Protein AF-A0A5E4D9U0-F1 (afdb_monomer_lite)

Radius of gyration: 20.52 Å; chains: 1; bounding box: 45×56×57 Å

Foldseek 3Di:
DPPDPPDDDDDDDPDPDDPPPDDPVNVVVLVVLVCQLPDDADPPGGRLSVLQLLAEAAPPDPDDDDPPRPNYYHDHLVVVVVVLLVCVLDLSSLVSLLSNCVRHPRSVVVLLPDLPCCSVLVSLLLCLLVVVVDDPSSVVSSLVSLLSQLLDPSSLQSQQVAKDAFDPSDDVDTPGIFRSNLSLLVSLLSSLVCCVVPVVDPVSNVSSVSSCVSNVVNDDPHDPVSVVSVD

pLDDT: mean 86.19, std 16.07, range [31.02, 97.12]

InterPro domains:
  IPR019142 Dymeclin [PTHR12895] (1-231)

Organism: Marmota monax (NCBI:txid9995)

Secondary structure (DSSP, 8-state):
----SS---------------S-HHHHHHHHHHHHHHHSPPBTTB--HHHHHHHH-EETT--PPPPTT-TT--EE-HHHHHHHHHHHTTSHHHHHHHHHHHHH-HHHHHHHHT-S-THHHHHHHHHHHHTTTTS-HHHHHHHHHHHHHHHT-HHHHHHHHH-EEEEESS--SS-EEEEEHHHHHHHHHHHHHHHHHHTT--HHHHHHHHHHHHHHHTT--S--HHHHHHH-

Sequence (231 aa):
GLWTVFTLGGVGSKAAASPELSSPLANQSLLLLLVLANLTDAPDAPNPYRQAIMSFKNTQDSSPFPSSIPHAFQINFNSLYTALCEQQTSDQATLLLYTLLHQNSNVRTYMLARTDMENLVLPILEILYHVEERNSHHVYMALIILLILTEDDGFNRSIHEVILKNITWYSERVLTEISLGSLLILVVIRTIQYNMTRTRDKYLHTNCLAALANMSAQFRSLHQYAAQRII

Structure (mmCIF, N/CA/C/O backbone):
data_AF-A0A5E4D9U0-F1
#
_entry.id   AF-A0A5E4D9U0-F1
#
loop_
_atom_site.group_PDB
_atom_site.id
_atom_site.type_symbol
_atom_site.label_atom_id
_atom_site.label_alt_id
_atom_site.label_comp_id
_atom_site.label_asym_id
_atom_site.label_entity_id
_atom_site.label_seq_id
_atom_site.pdbx_PDB_ins_code
_atom_site.Cartn_x
_atom_site.Cartn_y
_atom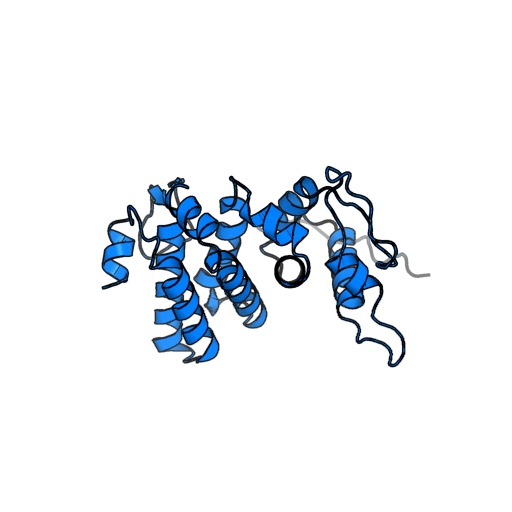_site.Cartn_z
_atom_site.occupancy
_atom_site.B_iso_or_equiv
_atom_site.auth_seq_id
_atom_site.auth_comp_id
_atom_site.auth_asym_id
_atom_site.auth_atom_id
_atom_site.pdbx_PDB_model_num
ATOM 1 N N . GLY A 1 1 ? 18.977 37.060 -22.148 1.00 34.19 1 GLY A N 1
ATOM 2 C CA . GLY A 1 1 ? 19.785 36.205 -21.257 1.00 34.19 1 GLY A CA 1
ATOM 3 C C . GLY A 1 1 ? 19.072 36.113 -19.930 1.00 34.19 1 GLY A C 1
ATOM 4 O O . GLY A 1 1 ? 18.764 37.147 -19.363 1.00 34.19 1 GLY A O 1
ATOM 5 N N . LEU A 1 2 ? 18.712 34.902 -19.516 1.00 41.56 2 LEU A N 1
ATOM 6 C CA . LEU A 1 2 ? 17.587 34.575 -18.629 1.00 41.56 2 LEU A CA 1
ATOM 7 C C . LEU A 1 2 ? 18.019 34.333 -17.163 1.00 41.56 2 LEU A C 1
ATOM 9 O O . LEU A 1 2 ? 17.588 33.366 -16.551 1.00 41.56 2 LEU A O 1
ATOM 13 N N . TRP A 1 3 ? 18.894 35.176 -16.601 1.00 39.75 3 TRP A N 1
ATOM 14 C CA . TRP A 1 3 ? 19.563 34.875 -15.318 1.00 39.75 3 TRP A CA 1
ATOM 15 C C . TRP A 1 3 ? 19.585 36.016 -14.290 1.00 39.75 3 TRP A C 1
ATOM 17 O O . TRP A 1 3 ? 20.516 36.110 -13.498 1.00 39.75 3 TRP A O 1
ATOM 27 N N . THR A 1 4 ? 18.554 36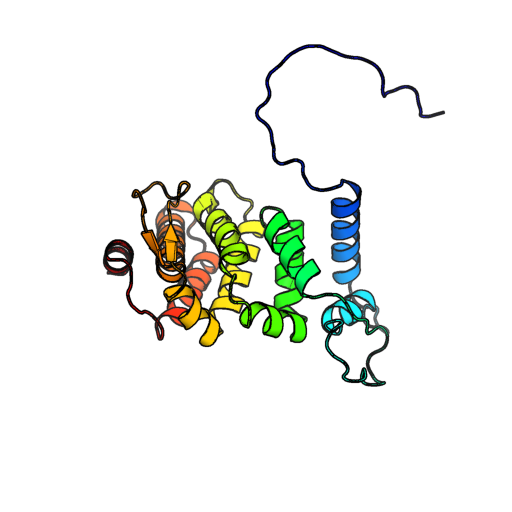.864 -14.242 1.00 39.12 4 THR A N 1
ATOM 28 C CA . THR A 1 4 ? 18.520 37.978 -13.265 1.00 39.12 4 THR A CA 1
ATOM 29 C C . THR A 1 4 ? 17.263 38.038 -12.392 1.00 39.12 4 THR A C 1
ATOM 31 O O . THR A 1 4 ? 16.965 39.082 -11.828 1.00 39.12 4 THR A O 1
ATOM 34 N N . VAL A 1 5 ? 16.531 36.928 -12.229 1.00 46.62 5 VAL A N 1
ATOM 35 C CA . VAL A 1 5 ? 15.283 36.883 -11.425 1.00 46.62 5 VAL A CA 1
ATOM 36 C C . VAL A 1 5 ? 15.428 36.042 -10.143 1.00 46.62 5 VAL A C 1
ATOM 38 O O . VAL A 1 5 ? 14.446 35.542 -9.620 1.00 46.62 5 VAL A O 1
ATOM 41 N N . PHE A 1 6 ? 16.637 35.880 -9.591 1.00 40.16 6 PHE A N 1
ATOM 42 C CA . PHE A 1 6 ? 16.819 35.090 -8.355 1.00 40.16 6 PHE A CA 1
ATOM 43 C C . PHE A 1 6 ? 17.414 35.819 -7.153 1.00 40.16 6 PHE A C 1
ATOM 45 O O . PHE A 1 6 ? 17.803 35.185 -6.177 1.00 40.16 6 PHE A O 1
ATOM 52 N N . THR A 1 7 ? 17.419 37.149 -7.148 1.00 49.16 7 THR A N 1
ATOM 53 C CA . THR A 1 7 ? 17.832 37.891 -5.952 1.00 49.16 7 THR A CA 1
ATOM 54 C C . THR A 1 7 ? 16.929 39.094 -5.723 1.00 49.16 7 THR A C 1
ATOM 56 O O . THR A 1 7 ? 17.230 40.163 -6.241 1.00 49.16 7 THR A O 1
ATOM 59 N N . LEU A 1 8 ? 15.837 38.933 -4.960 1.00 40.72 8 LEU A N 1
ATOM 60 C CA . LEU A 1 8 ? 15.397 39.927 -3.966 1.00 40.72 8 LEU A CA 1
ATOM 61 C C . LEU A 1 8 ? 14.193 39.451 -3.124 1.00 40.72 8 LEU A C 1
ATOM 63 O O . LEU A 1 8 ? 13.174 39.043 -3.669 1.00 40.72 8 LEU A O 1
ATOM 67 N N . GLY A 1 9 ? 14.298 39.658 -1.805 1.00 31.83 9 GLY A N 1
ATOM 68 C CA . GLY A 1 9 ? 13.186 39.715 -0.842 1.00 31.83 9 GLY A CA 1
ATOM 69 C C . GLY A 1 9 ? 13.037 38.440 -0.005 1.00 31.83 9 GLY A C 1
ATOM 70 O O . GLY A 1 9 ? 12.883 37.363 -0.551 1.00 31.83 9 GLY A O 1
ATOM 71 N N . GLY A 1 10 ? 13.073 38.435 1.323 1.00 32.62 10 GLY A N 1
ATOM 72 C CA . GLY A 1 10 ? 12.964 39.508 2.303 1.00 32.62 10 GLY A CA 1
ATOM 73 C C . GLY A 1 10 ? 12.307 38.917 3.556 1.00 32.62 10 GLY A C 1
ATOM 74 O O . GLY A 1 10 ? 11.209 38.390 3.478 1.00 32.62 10 GLY A O 1
ATOM 75 N N . VAL A 1 11 ? 13.039 38.948 4.670 1.00 35.72 11 VAL A N 1
ATOM 76 C CA . VAL A 1 11 ? 12.607 38.984 6.081 1.00 35.72 11 VAL A CA 1
ATOM 77 C C . VAL A 1 11 ? 11.201 38.447 6.438 1.00 35.72 11 VAL A C 1
ATOM 79 O O . VAL A 1 11 ? 10.193 39.097 6.194 1.00 35.72 11 VAL A O 1
ATOM 82 N N . GLY A 1 12 ? 11.179 37.365 7.226 1.00 40.00 12 GLY A N 1
ATOM 83 C CA . GLY A 1 12 ? 10.266 37.222 8.369 1.00 40.00 12 GLY A CA 1
ATOM 84 C C . GLY A 1 12 ? 8.847 36.702 8.114 1.00 40.00 12 GLY A C 1
ATOM 85 O O . GLY A 1 12 ? 7.889 37.465 8.098 1.00 40.00 12 GLY A O 1
ATOM 86 N N . SER A 1 13 ? 8.683 35.379 8.131 1.00 31.02 13 SER A N 1
ATOM 87 C CA . SER A 1 13 ? 7.524 34.748 8.776 1.00 31.02 13 SER A CA 1
ATOM 88 C C . SER A 1 13 ? 7.836 33.290 9.099 1.00 31.02 13 SER A C 1
ATOM 90 O O . SER A 1 13 ? 8.327 32.554 8.248 1.00 31.02 13 SER A O 1
ATOM 92 N N . LYS A 1 14 ? 7.584 32.877 10.346 1.00 40.66 14 LYS A N 1
ATOM 93 C CA . LYS A 1 14 ? 7.623 31.473 10.771 1.00 40.66 14 LYS A CA 1
ATOM 94 C C . LYS A 1 14 ? 6.505 30.720 10.041 1.00 40.66 14 LYS A C 1
ATOM 96 O O . LYS A 1 14 ? 5.386 30.658 10.541 1.00 40.66 14 LYS A O 1
ATOM 101 N N . ALA A 1 15 ? 6.804 30.175 8.869 1.00 32.03 15 ALA A N 1
ATOM 102 C CA . ALA A 1 15 ? 5.985 29.148 8.245 1.00 32.03 15 ALA A CA 1
ATOM 103 C C . ALA A 1 15 ? 6.390 27.793 8.836 1.00 32.03 15 ALA A C 1
ATOM 105 O O . ALA A 1 15 ? 7.577 27.490 8.963 1.00 32.03 15 ALA A O 1
ATOM 106 N N . ALA A 1 16 ? 5.394 27.023 9.268 1.00 33.53 16 ALA A N 1
ATOM 107 C CA . ALA A 1 16 ? 5.558 25.659 9.743 1.00 33.53 16 ALA A CA 1
ATOM 108 C C . ALA A 1 16 ? 6.366 24.842 8.725 1.00 33.53 16 ALA A C 1
ATOM 110 O O . ALA A 1 16 ? 6.112 24.927 7.526 1.00 33.53 16 ALA A O 1
ATOM 111 N N . ALA A 1 17 ? 7.348 24.083 9.210 1.00 32.75 17 ALA A N 1
ATOM 112 C CA . ALA A 1 17 ? 8.157 23.199 8.385 1.00 32.75 17 ALA A CA 1
ATOM 113 C C . ALA A 1 17 ? 7.251 22.179 7.674 1.00 32.75 17 ALA A C 1
ATOM 115 O O . ALA A 1 17 ? 6.745 21.247 8.297 1.00 32.75 17 ALA A O 1
ATOM 116 N N . SER A 1 18 ? 7.027 22.379 6.377 1.00 38.12 18 SER A N 1
ATOM 117 C CA . SER A 1 18 ? 6.541 21.350 5.465 1.00 38.12 18 SER A CA 1
ATOM 118 C C . SER A 1 18 ? 7.650 20.309 5.258 1.00 38.12 18 SER A C 1
ATOM 120 O O . SER A 1 18 ? 8.832 20.667 5.273 1.00 38.12 18 SER A O 1
ATOM 122 N N . PRO A 1 19 ? 7.328 19.020 5.059 1.00 44.06 19 PRO A N 1
ATOM 123 C CA . PRO A 1 19 ? 8.334 18.003 4.786 1.00 44.06 19 PRO A CA 1
ATOM 124 C C . PRO A 1 19 ? 8.789 18.109 3.320 1.00 44.06 19 PRO A C 1
ATOM 126 O O . PRO A 1 19 ? 8.446 17.281 2.484 1.00 44.06 19 PRO A O 1
ATOM 129 N N . GLU A 1 20 ? 9.557 19.146 2.979 1.00 47.28 20 GLU A N 1
ATOM 130 C CA . GLU A 1 20 ? 10.261 19.246 1.693 1.00 47.28 20 GLU A CA 1
ATOM 131 C C . GLU A 1 20 ? 11.576 18.451 1.741 1.00 47.28 20 GLU A C 1
ATOM 133 O O . GLU A 1 20 ? 12.668 19.008 1.807 1.00 47.28 20 GLU A O 1
ATOM 138 N N . LEU A 1 21 ? 11.474 17.119 1.747 1.00 51.78 21 LEU A N 1
ATOM 139 C CA . LEU A 1 21 ? 12.630 16.209 1.729 1.00 51.78 21 LEU A CA 1
ATOM 140 C C . LEU A 1 21 ? 12.743 15.386 0.437 1.00 51.78 21 LEU A C 1
ATOM 142 O O . LEU A 1 21 ? 13.505 14.425 0.383 1.00 51.78 21 LEU A O 1
ATOM 146 N N . SER A 1 22 ? 12.036 15.761 -0.633 1.00 60.66 22 SER A N 1
ATOM 147 C CA . SER A 1 22 ? 12.260 15.186 -1.962 1.00 60.66 22 SER A CA 1
ATOM 148 C C . SER A 1 22 ? 13.051 16.150 -2.844 1.00 60.66 22 SER A C 1
ATOM 150 O O . SER A 1 22 ? 12.657 17.288 -3.094 1.00 60.66 22 SER A O 1
ATOM 152 N N . SER A 1 23 ? 14.206 15.684 -3.326 1.00 80.06 23 SER A N 1
ATOM 153 C CA . SER A 1 23 ? 14.995 16.391 -4.338 1.00 80.06 23 SER A CA 1
ATOM 154 C C . SER A 1 23 ? 14.096 16.739 -5.536 1.00 80.06 23 SER A C 1
ATOM 156 O O . SER A 1 23 ? 13.419 15.844 -6.055 1.00 80.06 23 SER A O 1
ATOM 158 N N . PRO A 1 24 ? 14.095 17.989 -6.039 1.00 83.19 24 PRO A N 1
ATOM 159 C CA . PRO A 1 24 ? 13.267 18.364 -7.186 1.00 83.19 24 PRO A CA 1
ATOM 160 C C . PRO A 1 24 ? 13.590 17.505 -8.415 1.00 83.19 24 PRO A C 1
ATOM 162 O O . PRO A 1 24 ? 12.702 17.177 -9.200 1.00 83.19 24 PRO A O 1
ATOM 165 N N . LEU A 1 25 ? 14.846 17.064 -8.547 1.00 88.62 25 LEU A N 1
ATOM 166 C CA . LEU A 1 25 ? 15.264 16.140 -9.595 1.00 88.62 25 LEU A CA 1
ATOM 167 C C . LEU A 1 25 ? 14.637 14.751 -9.425 1.00 88.62 25 LEU A C 1
ATOM 169 O O . LEU A 1 25 ? 14.247 14.147 -10.421 1.00 88.62 25 LEU A O 1
ATOM 173 N N . ALA A 1 26 ? 14.514 14.250 -8.194 1.00 87.00 26 ALA A N 1
ATOM 174 C CA . ALA A 1 26 ? 13.887 12.956 -7.928 1.00 87.00 26 ALA A CA 1
ATOM 175 C C . ALA A 1 26 ? 12.408 12.965 -8.345 1.00 87.00 26 ALA A C 1
ATOM 177 O O . ALA A 1 26 ? 11.970 12.062 -9.056 1.00 87.00 26 ALA A O 1
ATOM 178 N N . ASN A 1 27 ? 11.674 14.032 -8.015 1.00 87.25 27 ASN A N 1
ATOM 179 C CA . ASN A 1 27 ? 10.266 14.179 -8.397 1.00 87.25 27 ASN A CA 1
ATOM 180 C C . ASN A 1 27 ? 10.083 14.252 -9.919 1.00 87.25 27 ASN A C 1
ATOM 182 O O . ASN A 1 27 ? 9.217 13.576 -10.474 1.00 87.25 27 ASN A O 1
ATOM 186 N N . GLN A 1 28 ? 10.926 15.021 -10.615 1.00 90.62 28 GLN A N 1
ATOM 187 C CA . GLN A 1 28 ? 10.884 15.102 -12.080 1.00 90.62 28 GLN A CA 1
ATOM 188 C C . GLN A 1 28 ? 11.274 13.776 -12.744 1.00 90.62 28 GLN A C 1
ATOM 190 O O . GLN A 1 28 ? 10.657 13.371 -13.727 1.00 90.62 28 GLN A O 1
ATOM 195 N N . SER A 1 29 ? 12.253 13.064 -12.184 1.00 92.69 29 SER A N 1
ATOM 196 C CA . SER A 1 29 ? 12.675 11.751 -12.687 1.00 92.69 29 SER A CA 1
ATOM 197 C C . SER A 1 29 ? 11.572 10.707 -12.521 1.00 92.69 29 SER A C 1
ATOM 199 O O . SER A 1 29 ? 11.325 9.924 -13.435 1.00 92.69 29 SER A O 1
ATOM 201 N N . LEU A 1 30 ? 10.870 10.726 -11.385 1.00 92.62 30 LEU A N 1
ATOM 202 C CA . LEU A 1 30 ? 9.727 9.856 -11.123 1.00 92.62 30 LEU A CA 1
ATOM 203 C C . LEU A 1 30 ? 8.572 10.140 -12.087 1.00 92.62 30 LEU A C 1
ATOM 205 O O . LEU A 1 30 ? 8.019 9.213 -12.673 1.00 92.62 30 LEU A O 1
ATOM 209 N N . LEU A 1 31 ? 8.231 11.413 -12.295 1.00 92.69 31 LEU A N 1
ATOM 210 C CA . LEU A 1 31 ? 7.206 11.807 -13.262 1.00 92.69 31 LEU A CA 1
ATOM 211 C C . LEU A 1 31 ? 7.564 11.358 -14.678 1.00 92.69 31 LEU A C 1
ATOM 213 O O . LEU A 1 31 ? 6.727 10.774 -15.364 1.00 92.69 31 LEU A O 1
ATOM 217 N N . LEU A 1 32 ? 8.811 11.575 -15.098 1.00 93.94 32 LEU A N 1
ATOM 218 C CA . LEU A 1 32 ? 9.293 11.129 -16.399 1.00 93.94 32 LEU A CA 1
ATOM 219 C C . LEU A 1 32 ? 9.191 9.606 -16.535 1.00 93.94 32 LEU A C 1
ATOM 221 O O . LEU A 1 32 ? 8.683 9.121 -17.543 1.00 93.94 32 LEU A O 1
ATOM 225 N N . LEU A 1 33 ? 9.613 8.854 -15.515 1.00 93.50 33 LEU A N 1
ATOM 226 C CA . LEU A 1 33 ? 9.498 7.398 -15.493 1.00 93.50 33 LEU A CA 1
ATOM 227 C C . LEU A 1 33 ? 8.039 6.950 -15.632 1.00 93.50 33 LEU A C 1
ATOM 229 O O . LEU A 1 33 ? 7.753 6.065 -16.433 1.00 93.50 33 LEU A O 1
ATOM 233 N N . LEU A 1 34 ? 7.118 7.569 -14.891 1.00 93.00 34 LEU A N 1
ATOM 234 C CA . LEU A 1 34 ? 5.693 7.241 -14.944 1.00 93.00 34 LEU A CA 1
ATOM 235 C C . LEU A 1 34 ? 5.087 7.546 -16.314 1.00 93.00 34 LEU A C 1
ATOM 237 O O . LEU A 1 34 ? 4.288 6.749 -16.803 1.00 93.00 34 LEU A O 1
ATOM 241 N N . VAL A 1 35 ? 5.479 8.650 -16.953 1.00 93.25 35 VAL A N 1
ATOM 242 C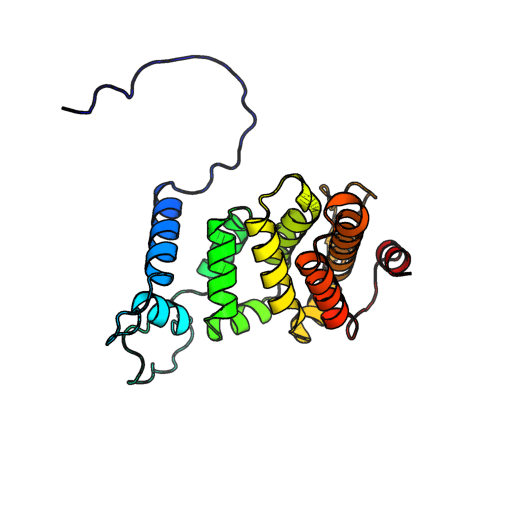 CA . VAL A 1 35 ? 5.059 8.958 -18.326 1.00 93.25 35 VAL A CA 1
ATOM 243 C C . VAL A 1 35 ? 5.584 7.888 -19.275 1.00 93.25 35 VAL A C 1
ATOM 245 O O . VAL A 1 35 ? 4.788 7.257 -19.963 1.00 93.25 35 VAL A O 1
ATOM 248 N N . LEU A 1 36 ? 6.893 7.621 -19.264 1.00 91.19 36 LEU A N 1
ATOM 249 C CA . LEU A 1 36 ? 7.524 6.640 -20.150 1.00 91.19 36 LEU A CA 1
ATOM 250 C C . LEU A 1 36 ? 6.939 5.236 -19.972 1.00 91.19 36 LEU A C 1
ATOM 252 O O . LEU A 1 36 ? 6.689 4.558 -20.961 1.00 91.19 36 LEU A O 1
ATOM 256 N N . ALA A 1 37 ? 6.657 4.822 -18.737 1.00 89.62 37 ALA A N 1
ATOM 257 C CA . ALA A 1 37 ? 6.034 3.540 -18.419 1.00 89.62 37 ALA A CA 1
ATOM 258 C C . ALA A 1 37 ? 4.592 3.420 -18.928 1.00 89.62 37 ALA A C 1
ATOM 260 O O . ALA A 1 37 ? 4.139 2.321 -19.246 1.00 89.62 37 ALA A O 1
ATOM 261 N N . ASN A 1 38 ? 3.864 4.540 -18.983 1.00 87.88 38 ASN A N 1
ATOM 262 C CA . ASN A 1 38 ? 2.448 4.570 -19.338 1.00 87.88 38 ASN A CA 1
ATOM 263 C C . ASN A 1 38 ? 2.166 4.978 -20.787 1.00 87.88 38 ASN A C 1
ATOM 265 O O . ASN A 1 38 ? 1.009 4.918 -21.199 1.00 87.88 38 ASN A O 1
ATOM 269 N N . LEU A 1 39 ? 3.191 5.320 -21.577 1.00 87.50 39 LEU A N 1
ATOM 270 C CA . LEU A 1 39 ? 3.042 5.497 -23.022 1.00 87.50 39 LEU A CA 1
ATOM 271 C C . LEU A 1 39 ? 2.431 4.239 -23.655 1.00 87.50 39 LEU A C 1
ATOM 273 O O . LEU A 1 39 ? 2.766 3.109 -23.274 1.00 87.50 39 LEU A O 1
ATOM 277 N N . THR A 1 40 ? 1.512 4.456 -24.597 1.00 80.38 40 THR A N 1
ATOM 278 C CA . THR A 1 40 ? 0.856 3.383 -25.346 1.00 80.38 40 THR A CA 1
ATOM 279 C C . THR A 1 40 ? 1.861 2.642 -26.206 1.00 80.38 40 THR A C 1
ATOM 281 O O . THR A 1 40 ? 2.810 3.236 -26.720 1.00 80.38 40 THR A O 1
ATOM 284 N N . ASP A 1 41 ? 1.627 1.345 -26.372 1.00 80.94 41 ASP A N 1
ATOM 285 C CA . ASP A 1 41 ? 2.434 0.522 -27.260 1.00 80.94 41 ASP A CA 1
ATOM 286 C C . ASP A 1 41 ? 2.319 1.037 -28.700 1.00 80.94 41 ASP A C 1
ATOM 288 O O . ASP A 1 41 ? 1.262 1.511 -29.134 1.00 80.94 41 ASP A O 1
ATOM 292 N N . ALA A 1 42 ? 3.424 0.963 -29.439 1.00 79.81 42 ALA A N 1
ATOM 293 C CA . ALA A 1 42 ? 3.378 1.170 -30.875 1.00 79.81 42 ALA A CA 1
ATOM 294 C C . ALA A 1 42 ? 2.717 -0.060 -31.529 1.00 79.81 42 ALA A C 1
ATOM 296 O O . ALA A 1 42 ? 2.827 -1.160 -30.983 1.00 79.81 42 ALA A O 1
ATOM 297 N N . PRO A 1 43 ? 2.082 0.082 -32.709 1.00 72.44 43 PRO A N 1
ATOM 298 C CA . PRO A 1 43 ? 1.392 -1.024 -33.383 1.00 72.44 43 PRO A CA 1
ATOM 299 C C . PRO A 1 43 ? 2.256 -2.282 -33.566 1.00 72.44 43 PRO A C 1
ATOM 301 O O . PRO A 1 43 ? 1.741 -3.392 -33.478 1.00 72.44 43 PRO A O 1
ATOM 304 N N . ASP A 1 44 ? 3.567 -2.093 -33.749 1.00 78.69 44 ASP A N 1
ATOM 305 C CA . ASP A 1 44 ? 4.531 -3.158 -34.044 1.00 78.69 44 ASP A CA 1
ATOM 306 C C . ASP A 1 44 ? 5.586 -3.365 -32.939 1.00 78.69 44 ASP A C 1
ATOM 308 O O . ASP A 1 44 ? 6.473 -4.208 -33.086 1.00 78.69 44 ASP A O 1
ATOM 312 N N . ALA A 1 45 ? 5.534 -2.600 -31.839 1.00 80.06 45 ALA A N 1
ATOM 313 C CA . ALA A 1 45 ? 6.527 -2.698 -30.769 1.00 80.06 45 ALA A CA 1
ATOM 314 C C . ALA A 1 45 ? 5.942 -2.370 -29.380 1.00 80.06 45 ALA A C 1
ATOM 316 O O . ALA A 1 45 ? 5.432 -1.263 -29.170 1.00 80.06 45 ALA A O 1
ATOM 317 N N . PRO A 1 46 ? 6.063 -3.290 -28.406 1.00 83.38 46 PRO A N 1
ATOM 318 C CA . PRO A 1 46 ? 5.675 -3.025 -27.025 1.00 83.38 46 PRO A CA 1
ATOM 319 C C . PRO A 1 46 ? 6.593 -1.978 -26.386 1.00 83.38 46 PRO A C 1
ATOM 321 O O . PRO A 1 46 ? 7.776 -1.876 -26.716 1.00 83.38 46 PRO A O 1
ATOM 324 N N . ASN A 1 47 ? 6.059 -1.212 -25.438 1.00 88.81 47 ASN A N 1
ATOM 325 C CA . ASN A 1 47 ? 6.791 -0.159 -24.751 1.00 88.81 47 ASN A CA 1
ATOM 326 C C . ASN A 1 47 ? 7.983 -0.736 -23.947 1.00 88.81 47 ASN A C 1
ATOM 328 O O . ASN A 1 47 ? 7.769 -1.448 -22.956 1.00 88.81 47 ASN A O 1
ATOM 332 N N . PRO A 1 48 ? 9.238 -0.390 -24.297 1.00 88.19 48 PRO A N 1
ATOM 333 C CA . PRO A 1 48 ? 10.421 -0.969 -23.663 1.00 88.19 48 PRO A CA 1
ATOM 334 C C . PRO A 1 48 ? 10.552 -0.576 -22.185 1.00 88.19 48 PRO A C 1
ATOM 336 O O . PRO A 1 48 ? 11.040 -1.365 -21.381 1.00 88.19 48 PRO A O 1
ATOM 339 N N . TYR A 1 49 ? 10.071 0.607 -21.788 1.00 89.62 49 TYR A N 1
ATOM 340 C CA . TYR A 1 49 ? 10.099 1.047 -20.390 1.00 89.62 49 TYR A CA 1
ATOM 341 C C . TYR A 1 49 ? 9.118 0.248 -19.534 1.00 89.62 49 TYR A C 1
ATOM 343 O O . TYR A 1 49 ? 9.449 -0.152 -18.418 1.00 89.62 49 TYR A O 1
ATOM 351 N N . ARG A 1 50 ? 7.929 -0.042 -20.074 1.00 89.19 50 ARG A N 1
ATOM 352 C CA . ARG A 1 50 ? 6.942 -0.903 -19.412 1.00 89.19 50 ARG A CA 1
ATOM 353 C C . ARG A 1 50 ? 7.488 -2.320 -19.235 1.00 89.19 50 ARG A C 1
ATOM 355 O O . ARG A 1 50 ? 7.394 -2.877 -18.144 1.00 89.19 50 ARG A O 1
ATOM 362 N N . GLN A 1 51 ? 8.117 -2.874 -20.272 1.00 88.50 51 GLN A N 1
ATOM 363 C CA . GLN A 1 51 ? 8.759 -4.190 -20.200 1.00 88.50 51 GLN A CA 1
ATOM 364 C C . GLN A 1 51 ? 9.889 -4.233 -19.169 1.00 88.50 51 GLN A C 1
ATOM 366 O O . GLN A 1 51 ? 9.988 -5.191 -18.398 1.00 88.50 51 GLN A O 1
ATOM 371 N N . ALA A 1 52 ? 10.709 -3.185 -19.109 1.00 89.56 52 ALA A N 1
ATOM 372 C CA . ALA A 1 52 ? 11.776 -3.072 -18.125 1.00 89.56 52 ALA A CA 1
ATOM 373 C C . ALA A 1 52 ? 11.207 -3.051 -16.690 1.00 89.56 52 ALA A C 1
ATOM 375 O O . ALA A 1 52 ? 11.691 -3.785 -15.829 1.00 89.56 52 ALA A O 1
ATOM 376 N N . ILE A 1 53 ? 10.124 -2.299 -16.444 1.00 90.69 53 ILE A N 1
ATOM 377 C CA . ILE A 1 53 ? 9.432 -2.250 -15.141 1.00 90.69 53 ILE A CA 1
ATOM 378 C C . ILE A 1 53 ? 8.833 -3.604 -14.751 1.00 90.69 53 ILE A C 1
ATOM 380 O O . ILE A 1 53 ? 8.929 -3.998 -13.591 1.00 90.69 53 ILE A O 1
ATOM 384 N N . MET A 1 54 ? 8.253 -4.334 -15.703 1.00 89.81 54 MET A N 1
ATOM 385 C CA . MET A 1 54 ? 7.657 -5.656 -15.469 1.00 89.81 54 MET A CA 1
ATOM 386 C C . MET A 1 54 ? 8.684 -6.738 -15.122 1.00 89.81 54 MET A C 1
ATOM 388 O O . MET A 1 54 ? 8.344 -7.710 -14.452 1.00 89.81 54 MET A O 1
ATOM 392 N N . SER A 1 55 ? 9.925 -6.599 -15.594 1.00 88.69 55 SER A N 1
ATOM 393 C CA . SER A 1 55 ? 10.882 -7.710 -15.638 1.00 88.69 55 SER A CA 1
ATOM 394 C C . SER A 1 55 ? 12.131 -7.544 -14.780 1.00 88.69 55 SER A C 1
ATOM 396 O O . SER A 1 55 ? 12.861 -8.524 -14.598 1.00 88.69 55 SER A O 1
ATOM 398 N N . PHE A 1 56 ? 12.401 -6.349 -14.240 1.00 92.38 56 PHE A N 1
ATOM 399 C CA . PHE A 1 56 ? 13.594 -6.154 -13.423 1.00 92.38 56 PHE A CA 1
ATOM 400 C C . PHE A 1 56 ? 13.581 -7.041 -12.170 1.00 92.38 56 PHE A C 1
ATOM 402 O O . PHE A 1 56 ? 12.529 -7.374 -11.608 1.00 92.38 56 PHE A O 1
ATOM 409 N N . LYS A 1 57 ? 14.784 -7.413 -11.730 1.00 91.50 57 LYS A N 1
ATOM 410 C CA . LYS A 1 57 ? 15.019 -8.313 -10.595 1.00 91.50 57 LYS A CA 1
ATOM 411 C C . LYS A 1 57 ? 15.803 -7.629 -9.484 1.00 91.50 57 LYS A C 1
ATOM 413 O O . LYS A 1 57 ? 16.381 -6.557 -9.672 1.00 91.50 57 LYS A O 1
ATOM 418 N N . ASN A 1 58 ? 15.834 -8.269 -8.322 1.00 92.44 58 ASN A N 1
ATOM 419 C CA . ASN A 1 58 ? 16.684 -7.831 -7.226 1.00 92.44 58 ASN A CA 1
ATOM 420 C C . ASN A 1 58 ? 18.159 -8.032 -7.611 1.00 92.44 58 ASN A C 1
ATOM 422 O O . ASN A 1 58 ? 18.507 -9.044 -8.210 1.00 92.44 58 ASN A O 1
ATOM 426 N N . THR A 1 59 ? 19.044 -7.125 -7.204 1.00 91.38 59 THR A N 1
ATOM 427 C CA . THR A 1 59 ? 20.507 -7.304 -7.299 1.00 91.38 59 THR A CA 1
ATOM 428 C C . THR A 1 59 ? 21.023 -8.570 -6.609 1.00 91.38 59 THR A C 1
ATOM 430 O O . THR A 1 59 ? 22.117 -9.030 -6.910 1.00 91.38 59 THR A O 1
ATOM 433 N N . GLN A 1 60 ? 20.261 -9.124 -5.662 1.00 87.50 60 GLN A N 1
ATOM 434 C CA . GLN A 1 60 ? 20.600 -10.373 -4.971 1.00 87.50 60 GLN A CA 1
ATOM 435 C C . GLN A 1 60 ? 20.159 -11.634 -5.734 1.00 87.50 60 GLN A C 1
ATOM 437 O O . GLN A 1 60 ? 20.557 -12.734 -5.361 1.00 87.50 60 GLN A O 1
ATOM 442 N N . ASP A 1 61 ? 19.341 -11.496 -6.782 1.00 86.56 61 ASP A N 1
ATOM 443 C CA . ASP A 1 61 ? 18.899 -12.619 -7.606 1.00 86.56 61 ASP A CA 1
ATOM 444 C C . ASP A 1 61 ? 19.929 -12.889 -8.713 1.00 86.56 61 ASP A C 1
ATOM 446 O O . ASP A 1 61 ? 20.079 -12.112 -9.658 1.00 86.56 61 ASP A O 1
ATOM 450 N N . SER A 1 62 ? 20.658 -13.998 -8.582 1.00 80.69 62 SER A N 1
ATOM 451 C CA . SER A 1 62 ? 21.679 -14.436 -9.540 1.00 80.69 62 SER A CA 1
ATOM 452 C C . SER A 1 62 ? 21.115 -15.249 -10.708 1.00 80.69 62 SER A C 1
ATOM 454 O O . SER A 1 62 ? 21.880 -15.692 -11.568 1.00 80.69 62 SER A O 1
ATOM 456 N N . SER A 1 63 ? 19.795 -15.460 -10.765 1.00 83.69 63 SER A N 1
ATOM 457 C CA . SER A 1 63 ? 19.185 -16.203 -11.863 1.00 83.69 63 SER A CA 1
ATOM 458 C C . SER A 1 63 ? 19.338 -15.445 -13.189 1.00 83.69 63 SER A C 1
ATOM 460 O O . SER A 1 63 ? 19.041 -14.245 -13.265 1.00 83.69 63 SER A O 1
ATOM 462 N N . PRO A 1 64 ? 19.782 -16.121 -14.265 1.00 77.69 64 PRO A N 1
ATOM 463 C CA . PRO A 1 64 ? 19.979 -15.469 -15.549 1.00 77.69 64 PRO A CA 1
ATOM 464 C C . PRO A 1 64 ? 18.658 -14.899 -16.075 1.00 77.69 64 PRO A C 1
ATOM 466 O O . PRO A 1 64 ? 17.574 -15.451 -15.849 1.00 77.69 64 PRO A O 1
ATOM 469 N N . PHE A 1 65 ? 18.740 -13.775 -16.786 1.00 78.12 65 PHE A N 1
ATOM 470 C CA . PHE A 1 65 ? 17.586 -13.257 -17.508 1.00 78.12 65 PHE A CA 1
ATOM 471 C C . PHE A 1 65 ? 17.257 -14.192 -18.677 1.00 78.12 65 PHE A C 1
ATOM 473 O O . PHE A 1 65 ? 18.167 -14.592 -19.408 1.00 78.12 65 PHE A O 1
ATOM 480 N N . PRO A 1 66 ? 15.978 -14.547 -18.879 1.00 75.06 66 PRO A N 1
ATOM 481 C CA . PRO A 1 66 ? 15.568 -15.252 -20.081 1.00 75.06 66 PRO A CA 1
ATOM 482 C C . PRO A 1 66 ? 15.958 -14.426 -21.311 1.00 75.06 66 PRO A C 1
ATOM 484 O O . PRO A 1 66 ? 15.697 -13.224 -21.360 1.00 75.06 66 PRO A O 1
ATOM 487 N N . SER A 1 67 ? 16.533 -15.068 -22.329 1.00 67.00 67 SER A N 1
ATOM 488 C CA . SER A 1 67 ? 16.938 -14.414 -23.585 1.00 67.00 67 SER A CA 1
ATOM 489 C C . SER A 1 67 ? 15.776 -13.759 -24.345 1.00 67.00 67 SER A C 1
ATOM 491 O O . SER A 1 67 ? 16.000 -12.999 -25.280 1.00 67.00 67 SER A O 1
ATOM 493 N N . SER A 1 68 ? 14.535 -14.058 -23.952 1.00 69.62 68 SER A N 1
ATOM 494 C CA . SER A 1 68 ? 13.297 -13.501 -24.493 1.00 69.62 68 SER A CA 1
ATOM 495 C C . SER A 1 68 ? 12.898 -12.146 -23.899 1.00 69.62 68 SER A C 1
ATOM 497 O O . SER A 1 68 ? 11.896 -11.592 -24.342 1.00 69.62 68 SER A O 1
ATOM 499 N N . ILE A 1 69 ? 13.615 -11.627 -22.893 1.00 68.69 69 ILE A N 1
ATOM 500 C CA . ILE A 1 69 ? 13.297 -10.345 -22.249 1.00 68.69 69 ILE A CA 1
ATOM 501 C C . ILE A 1 69 ? 14.330 -9.293 -22.671 1.00 68.69 69 ILE A C 1
ATOM 503 O O . ILE A 1 69 ? 15.364 -9.139 -22.011 1.00 68.69 69 ILE A O 1
ATOM 507 N N . PRO A 1 70 ? 14.083 -8.557 -23.768 1.00 67.19 70 PRO A N 1
ATOM 508 C CA . PRO A 1 70 ? 14.898 -7.399 -24.087 1.00 67.19 70 PRO A CA 1
ATOM 509 C C . PRO A 1 70 ? 14.679 -6.363 -22.970 1.00 67.19 70 PRO A C 1
ATOM 511 O O . PRO A 1 70 ? 13.547 -6.117 -22.567 1.00 67.19 70 PRO A O 1
ATOM 514 N N . HIS A 1 71 ? 15.752 -5.766 -22.446 1.00 72.62 71 HIS A N 1
ATOM 515 C CA . HIS A 1 71 ? 15.722 -4.678 -21.443 1.00 72.62 71 HIS A CA 1
ATOM 516 C C . HIS A 1 71 ? 15.559 -5.062 -19.960 1.00 72.62 71 HIS A C 1
ATOM 518 O O . HIS A 1 71 ? 15.220 -4.208 -19.139 1.00 72.62 71 HIS A O 1
ATOM 524 N N . ALA A 1 72 ? 15.867 -6.301 -19.579 1.00 79.31 72 ALA A N 1
ATOM 525 C CA . ALA A 1 72 ? 15.889 -6.672 -18.168 1.00 79.31 72 ALA A CA 1
ATOM 526 C C . ALA A 1 72 ? 17.131 -6.112 -17.440 1.00 79.31 72 ALA A C 1
ATOM 528 O O . ALA A 1 72 ? 18.250 -6.159 -17.953 1.00 79.31 72 ALA A O 1
ATOM 529 N N . PHE A 1 73 ? 16.935 -5.584 -16.232 1.00 89.56 73 PHE A N 1
ATOM 530 C CA . PHE A 1 73 ? 17.998 -5.028 -15.392 1.00 89.56 73 PHE A CA 1
ATOM 531 C C . PHE A 1 73 ? 17.801 -5.426 -13.925 1.00 89.56 73 PHE A C 1
ATOM 533 O O . PHE A 1 73 ? 16.788 -6.024 -13.554 1.00 89.56 73 PHE A O 1
ATOM 540 N N . GLN A 1 74 ? 18.785 -5.120 -13.082 1.00 91.56 74 GLN A N 1
ATOM 541 C CA . GLN A 1 74 ? 18.716 -5.376 -11.646 1.00 91.56 74 GLN A CA 1
ATOM 542 C C . GLN A 1 74 ? 18.675 -4.072 -10.855 1.00 91.56 74 GLN A C 1
ATOM 544 O O . GLN A 1 74 ? 19.342 -3.100 -11.206 1.00 91.56 74 GLN A O 1
ATOM 549 N N . ILE A 1 75 ? 17.919 -4.069 -9.760 1.00 93.50 75 ILE A N 1
ATOM 550 C CA . ILE A 1 75 ? 17.841 -2.954 -8.814 1.00 93.50 75 ILE A CA 1
ATOM 551 C C . ILE A 1 75 ? 17.839 -3.482 -7.381 1.00 93.50 75 ILE A C 1
ATOM 553 O O . ILE A 1 75 ? 17.368 -4.585 -7.107 1.00 93.50 75 ILE A O 1
ATOM 557 N N . ASN A 1 76 ? 18.390 -2.707 -6.451 1.00 95.19 76 ASN A N 1
ATOM 558 C CA . ASN A 1 76 ? 18.340 -3.060 -5.041 1.00 95.19 76 ASN A CA 1
ATOM 559 C C . ASN A 1 76 ? 16.912 -2.863 -4.514 1.00 95.19 76 ASN A C 1
ATOM 561 O O . ASN A 1 76 ? 16.435 -1.734 -4.385 1.00 95.19 76 ASN A O 1
ATOM 565 N N . PHE A 1 77 ? 16.231 -3.967 -4.205 1.00 95.19 77 PHE A N 1
ATOM 566 C CA . PHE A 1 77 ? 14.840 -3.916 -3.752 1.00 95.19 77 PHE A CA 1
ATOM 567 C C . PHE A 1 77 ? 14.687 -3.272 -2.375 1.00 95.19 77 PHE A C 1
ATOM 569 O O . PHE A 1 77 ? 13.671 -2.634 -2.125 1.00 95.19 77 PHE A O 1
ATOM 576 N N . ASN A 1 78 ? 15.693 -3.378 -1.504 1.00 95.00 78 ASN A N 1
ATOM 577 C CA . ASN A 1 78 ? 15.648 -2.740 -0.192 1.00 95.00 78 ASN A CA 1
ATOM 578 C C . ASN A 1 78 ? 15.678 -1.212 -0.326 1.00 95.00 78 ASN A C 1
ATOM 580 O O . ASN A 1 78 ? 14.841 -0.532 0.253 1.00 95.00 78 ASN A O 1
ATOM 584 N N . SER A 1 79 ? 16.580 -0.674 -1.151 1.00 94.62 79 SER A N 1
ATOM 585 C CA . SER A 1 79 ? 16.641 0.766 -1.433 1.00 94.62 79 SER A CA 1
ATOM 586 C C . SER A 1 79 ? 15.359 1.278 -2.091 1.00 94.62 79 SER A C 1
ATOM 588 O O . SER A 1 79 ? 14.867 2.340 -1.720 1.00 94.62 79 SER A O 1
ATOM 590 N N . LEU A 1 80 ? 14.796 0.514 -3.035 1.00 94.44 80 LEU A N 1
ATOM 591 C CA . LEU A 1 80 ? 13.515 0.843 -3.664 1.00 94.44 80 LEU A CA 1
ATOM 592 C C . LEU A 1 80 ? 12.370 0.855 -2.640 1.00 94.44 80 LEU A C 1
ATOM 594 O O . LEU A 1 80 ? 11.572 1.787 -2.630 1.00 94.44 80 LEU A O 1
ATOM 598 N N . TYR A 1 81 ? 12.305 -0.152 -1.768 1.00 94.88 81 TYR A N 1
ATOM 599 C CA . TYR A 1 81 ? 11.292 -0.257 -0.720 1.00 94.88 81 TYR A CA 1
ATOM 600 C C . TYR A 1 81 ? 11.352 0.923 0.252 1.00 94.88 81 TYR A C 1
ATOM 602 O O . TYR A 1 81 ? 10.330 1.561 0.499 1.00 94.88 81 TYR A O 1
ATOM 610 N N . THR A 1 82 ? 12.544 1.258 0.753 1.00 94.38 82 THR A N 1
ATOM 611 C CA . THR A 1 82 ? 12.744 2.403 1.650 1.00 94.38 82 THR A CA 1
ATOM 612 C C . THR A 1 82 ? 12.309 3.709 0.988 1.00 94.38 82 THR A C 1
ATOM 614 O O . THR A 1 82 ? 11.527 4.451 1.576 1.00 94.38 82 THR A O 1
ATOM 617 N N . ALA A 1 83 ? 12.721 3.949 -0.261 1.00 93.12 83 ALA A N 1
ATOM 618 C CA . ALA A 1 83 ? 12.332 5.151 -0.997 1.00 93.12 83 ALA A CA 1
ATOM 619 C C . ALA A 1 83 ? 10.811 5.246 -1.218 1.00 93.12 83 ALA A C 1
ATOM 621 O O . ALA A 1 83 ? 10.244 6.334 -1.132 1.00 93.12 83 ALA A O 1
ATOM 622 N N . LEU A 1 84 ? 10.138 4.120 -1.482 1.00 93.75 84 LEU A N 1
ATOM 623 C CA . LEU A 1 84 ? 8.680 4.083 -1.618 1.00 93.75 84 LEU A CA 1
ATOM 624 C C . LEU A 1 84 ? 7.980 4.385 -0.291 1.00 93.75 84 LEU A C 1
ATOM 626 O O . LEU A 1 84 ? 7.044 5.175 -0.289 1.00 93.75 84 LEU A O 1
ATOM 630 N N . CYS A 1 85 ? 8.453 3.828 0.828 1.00 93.75 85 CYS A N 1
ATOM 631 C CA . CYS A 1 85 ? 7.880 4.108 2.149 1.00 93.75 85 CYS A CA 1
ATOM 632 C C . CYS A 1 85 ? 8.003 5.595 2.515 1.00 93.75 85 CYS A C 1
ATOM 634 O O . CYS A 1 85 ? 7.031 6.208 2.950 1.00 93.75 85 CYS A O 1
ATOM 636 N N . GLU A 1 86 ? 9.174 6.196 2.287 1.00 91.12 86 GLU A N 1
ATOM 637 C CA . GLU A 1 86 ? 9.432 7.609 2.595 1.00 91.12 86 GLU A CA 1
ATOM 638 C C . GLU A 1 86 ? 8.573 8.573 1.765 1.00 91.12 86 GLU A C 1
ATOM 640 O O . GLU A 1 86 ? 8.194 9.640 2.247 1.00 91.12 86 GLU A O 1
ATOM 645 N N . GLN A 1 87 ? 8.260 8.210 0.519 1.00 90.06 87 GLN A N 1
ATOM 646 C CA . GLN A 1 87 ? 7.537 9.073 -0.420 1.00 90.06 87 GLN A CA 1
ATOM 647 C C . GLN A 1 87 ? 6.044 8.738 -0.534 1.00 90.06 87 GLN A C 1
ATOM 649 O O . GLN A 1 87 ? 5.345 9.373 -1.318 1.00 90.06 87 GLN A O 1
ATOM 654 N N . GLN A 1 88 ? 5.514 7.776 0.230 1.00 89.19 88 GLN A N 1
ATOM 655 C CA . GLN A 1 88 ? 4.169 7.226 0.003 1.00 89.19 88 GLN A CA 1
ATOM 656 C C . GLN A 1 88 ? 3.017 8.236 0.174 1.00 89.19 88 GLN A C 1
ATOM 658 O O . GLN A 1 88 ? 1.902 7.998 -0.284 1.00 89.19 88 GLN A O 1
ATOM 663 N N . THR A 1 89 ? 3.269 9.397 0.779 1.00 85.88 89 THR A N 1
ATOM 664 C CA . THR A 1 89 ? 2.301 10.503 0.865 1.00 85.88 89 THR A CA 1
ATOM 665 C C . THR A 1 89 ? 2.087 11.237 -0.465 1.00 85.88 89 THR A C 1
ATOM 667 O O . THR A 1 89 ? 1.105 11.970 -0.593 1.00 85.88 89 THR A O 1
ATOM 670 N N . SER A 1 90 ? 2.970 11.039 -1.449 1.00 90.94 90 SER A N 1
ATOM 671 C CA . SER A 1 90 ? 2.893 11.608 -2.797 1.00 90.94 90 SER A CA 1
ATOM 672 C C . SER A 1 90 ? 2.062 10.732 -3.744 1.00 90.94 90 SER A C 1
ATOM 674 O O . SER A 1 90 ? 2.219 9.506 -3.806 1.00 90.94 90 SER A O 1
ATOM 676 N N . ASP A 1 91 ? 1.220 11.381 -4.555 1.00 92.00 91 ASP A N 1
ATOM 677 C CA . ASP A 1 91 ? 0.429 10.753 -5.619 1.00 92.00 91 ASP A CA 1
ATOM 678 C C . ASP A 1 91 ? 1.316 9.957 -6.591 1.00 92.00 91 ASP A C 1
ATOM 680 O O . ASP A 1 91 ? 0.980 8.836 -6.975 1.00 92.00 91 ASP A O 1
ATOM 684 N N . GLN A 1 92 ? 2.469 10.518 -6.975 1.00 92.69 92 GLN A N 1
ATOM 685 C CA . GLN A 1 92 ? 3.389 9.899 -7.929 1.00 92.69 92 GLN A CA 1
ATOM 686 C C . GLN A 1 92 ? 4.020 8.621 -7.364 1.00 92.69 92 GLN A C 1
ATOM 688 O O . GLN A 1 92 ? 4.094 7.607 -8.059 1.00 92.69 92 GLN A O 1
ATOM 693 N N . ALA A 1 93 ? 4.461 8.653 -6.104 1.00 93.94 93 ALA A N 1
ATOM 694 C CA . ALA A 1 93 ? 5.038 7.482 -5.446 1.00 93.94 93 ALA A CA 1
ATOM 695 C C . ALA A 1 93 ? 3.988 6.380 -5.263 1.00 93.94 93 ALA A C 1
ATOM 697 O O . ALA A 1 93 ? 4.258 5.213 -5.548 1.00 93.94 93 ALA A O 1
ATOM 698 N N . THR A 1 94 ? 2.760 6.768 -4.906 1.00 95.19 94 THR A N 1
ATOM 699 C CA . THR A 1 94 ? 1.626 5.844 -4.793 1.00 95.19 94 THR A CA 1
ATOM 700 C C . THR A 1 94 ? 1.318 5.178 -6.139 1.00 95.19 94 THR A C 1
ATOM 702 O O . THR A 1 94 ? 1.113 3.965 -6.197 1.00 95.19 94 THR A O 1
ATOM 705 N N . LEU A 1 95 ? 1.344 5.935 -7.243 1.00 94.94 95 LEU A N 1
ATOM 706 C CA . LEU A 1 95 ? 1.140 5.388 -8.588 1.00 94.94 95 LEU A CA 1
ATOM 707 C C . LEU A 1 95 ? 2.263 4.425 -9.000 1.00 94.94 95 LEU A C 1
ATOM 709 O O . LEU A 1 95 ? 1.995 3.388 -9.617 1.00 94.94 95 LEU A O 1
ATOM 713 N N . LEU A 1 96 ? 3.514 4.744 -8.658 1.00 95.50 96 LEU A N 1
ATOM 714 C CA . LEU A 1 96 ? 4.640 3.844 -8.895 1.00 95.50 96 LEU A CA 1
ATOM 715 C C . LEU A 1 96 ? 4.475 2.550 -8.097 1.00 95.50 96 LEU A C 1
ATOM 717 O O . LEU A 1 96 ? 4.601 1.475 -8.677 1.00 95.50 96 LEU A O 1
ATOM 721 N N . LEU A 1 97 ? 4.141 2.640 -6.807 1.00 96.31 97 LEU A N 1
ATOM 722 C CA . LEU A 1 97 ? 3.891 1.472 -5.965 1.00 96.31 97 LEU A CA 1
ATOM 723 C C . LEU A 1 97 ? 2.794 0.586 -6.559 1.00 96.31 97 LEU A C 1
ATOM 725 O O . LEU A 1 97 ? 2.993 -0.618 -6.705 1.00 96.31 97 LEU A O 1
ATOM 729 N N . TYR A 1 98 ? 1.668 1.183 -6.955 1.00 95.56 98 TYR A N 1
ATOM 730 C CA . TYR A 1 98 ? 0.593 0.475 -7.643 1.00 95.56 98 TYR A CA 1
ATOM 731 C C . TYR A 1 98 ? 1.105 -0.242 -8.900 1.00 95.56 98 TYR A C 1
ATOM 733 O O . TYR A 1 98 ? 0.864 -1.435 -9.074 1.00 95.56 98 TYR A O 1
ATOM 741 N N . THR A 1 99 ? 1.849 0.467 -9.754 1.00 94.12 99 THR A N 1
ATOM 742 C CA . THR A 1 99 ? 2.388 -0.088 -11.003 1.00 94.12 99 THR A CA 1
ATOM 743 C C . THR A 1 99 ? 3.303 -1.277 -10.722 1.00 94.12 99 THR A C 1
ATOM 745 O O . THR A 1 99 ? 3.166 -2.320 -11.357 1.00 94.12 99 THR A O 1
ATOM 748 N N . LEU A 1 100 ? 4.198 -1.150 -9.741 1.00 95.38 100 LEU A N 1
ATOM 749 C CA . LEU A 1 100 ? 5.146 -2.192 -9.359 1.00 95.38 100 LEU A CA 1
ATOM 750 C C . LEU A 1 100 ? 4.453 -3.416 -8.771 1.00 95.38 100 LEU A C 1
ATOM 752 O O . LEU A 1 100 ? 4.726 -4.531 -9.209 1.00 95.38 100 LEU A O 1
ATOM 756 N N . LEU A 1 101 ? 3.527 -3.216 -7.833 1.00 95.06 101 LEU A N 1
ATOM 757 C CA . LEU A 1 101 ? 2.758 -4.308 -7.251 1.00 95.06 101 LEU A CA 1
ATOM 758 C C . LEU A 1 101 ? 1.943 -5.017 -8.327 1.00 95.06 101 LEU A C 1
ATOM 760 O O . LEU A 1 101 ? 1.987 -6.239 -8.408 1.00 95.06 101 LEU A O 1
ATOM 764 N N . HIS A 1 102 ? 1.251 -4.285 -9.197 1.00 92.44 102 HIS A N 1
ATOM 765 C CA . HIS A 1 102 ? 0.398 -4.880 -10.220 1.00 92.44 102 HIS A CA 1
ATOM 766 C C . HIS A 1 102 ? 1.192 -5.591 -11.329 1.00 92.44 102 HIS A C 1
ATOM 768 O O . HIS A 1 102 ? 0.780 -6.658 -11.778 1.00 92.44 102 HIS A O 1
ATOM 774 N N . GLN A 1 103 ? 2.317 -5.031 -11.780 1.00 91.44 103 GLN A N 1
ATOM 775 C CA . GLN A 1 103 ? 2.989 -5.472 -13.009 1.00 91.44 103 GLN A CA 1
ATOM 776 C C . GLN A 1 103 ? 4.281 -6.270 -12.788 1.00 91.44 103 GLN A C 1
ATOM 778 O O . GLN A 1 103 ? 4.659 -7.028 -13.677 1.00 91.44 103 GLN A O 1
ATOM 783 N N . ASN A 1 104 ? 4.957 -6.133 -11.643 1.00 93.62 104 ASN A N 1
ATOM 784 C CA . ASN A 1 104 ? 6.211 -6.834 -11.364 1.00 93.62 104 ASN A CA 1
ATOM 785 C C . ASN A 1 104 ? 6.028 -7.832 -10.211 1.00 93.62 104 ASN A C 1
ATOM 787 O O . ASN A 1 104 ? 6.018 -7.470 -9.031 1.00 93.62 104 ASN A O 1
ATOM 791 N N . SER A 1 105 ? 5.919 -9.117 -10.554 1.00 92.38 105 SER A N 1
ATOM 792 C CA . SER A 1 105 ? 5.751 -10.191 -9.570 1.00 92.38 105 SER A CA 1
ATOM 793 C C . SER A 1 105 ? 6.931 -10.298 -8.603 1.00 92.38 105 SER A C 1
ATOM 795 O O . SER A 1 105 ? 6.715 -10.583 -7.431 1.00 92.38 105 SER A O 1
ATOM 797 N N . ASN A 1 106 ? 8.161 -10.019 -9.051 1.00 92.62 106 ASN A N 1
ATOM 798 C CA . ASN A 1 106 ? 9.351 -10.096 -8.197 1.00 92.62 106 ASN A CA 1
ATOM 799 C C . ASN A 1 106 ? 9.276 -9.060 -7.072 1.00 92.62 106 ASN A C 1
ATOM 801 O O . ASN A 1 106 ? 9.549 -9.375 -5.915 1.00 92.62 106 ASN A O 1
ATOM 805 N N . VAL A 1 107 ? 8.881 -7.827 -7.408 1.00 94.56 107 VAL A N 1
ATOM 806 C CA . VAL A 1 107 ? 8.696 -6.757 -6.421 1.00 94.56 107 VAL A CA 1
ATOM 807 C C . VAL A 1 107 ? 7.534 -7.083 -5.493 1.00 94.56 107 VAL A C 1
ATOM 809 O O . VAL A 1 107 ? 7.689 -6.955 -4.282 1.00 94.56 107 VAL A O 1
ATOM 812 N N . ARG A 1 108 ? 6.403 -7.565 -6.027 1.00 94.81 108 ARG A N 1
ATOM 813 C CA . ARG A 1 108 ? 5.250 -7.973 -5.210 1.00 94.81 108 ARG A CA 1
ATOM 814 C C . ARG A 1 108 ? 5.637 -9.034 -4.180 1.00 94.81 108 ARG A C 1
ATOM 816 O O . ARG A 1 108 ? 5.396 -8.837 -2.994 1.00 94.81 108 ARG A O 1
ATOM 823 N N . THR A 1 109 ? 6.281 -10.119 -4.610 1.00 93.56 109 THR A N 1
ATOM 824 C CA . THR A 1 109 ? 6.738 -11.189 -3.710 1.00 93.56 109 THR A CA 1
ATOM 825 C C . THR A 1 109 ? 7.736 -10.668 -2.680 1.00 93.56 109 THR A C 1
ATOM 827 O O . THR A 1 109 ? 7.640 -11.022 -1.509 1.00 93.56 109 THR A O 1
ATOM 830 N N . TYR A 1 110 ? 8.665 -9.796 -3.083 1.00 94.19 110 TYR A N 1
ATOM 831 C CA . TYR A 1 110 ? 9.606 -9.188 -2.146 1.00 94.19 110 TYR A CA 1
ATOM 832 C C . TYR A 1 110 ? 8.905 -8.336 -1.084 1.00 94.19 110 TYR A C 1
ATOM 834 O O . TYR A 1 110 ? 9.240 -8.449 0.090 1.00 94.19 110 TYR A O 1
ATOM 842 N N . MET A 1 111 ? 7.937 -7.507 -1.484 1.00 93.81 111 MET A N 1
ATOM 843 C CA . MET A 1 111 ? 7.191 -6.636 -0.575 1.00 93.81 111 MET A CA 1
ATOM 844 C C . MET A 1 111 ? 6.338 -7.433 0.411 1.00 93.81 111 MET A C 1
ATOM 846 O O . MET A 1 111 ? 6.373 -7.135 1.599 1.00 93.81 111 MET A O 1
ATOM 850 N N . LEU A 1 112 ? 5.642 -8.476 -0.052 1.00 92.69 112 LEU A N 1
ATOM 851 C CA . LEU A 1 112 ? 4.833 -9.348 0.810 1.00 92.69 112 LEU A CA 1
ATOM 852 C C . LEU A 1 112 ? 5.679 -10.158 1.809 1.00 92.69 112 LEU A C 1
ATOM 854 O O . LEU A 1 112 ? 5.185 -10.546 2.863 1.00 92.69 112 LEU A O 1
ATOM 858 N N . ALA A 1 113 ? 6.959 -10.395 1.505 1.00 91.62 113 ALA A N 1
ATOM 859 C CA . ALA A 1 113 ? 7.890 -11.088 2.395 1.00 91.62 113 ALA A CA 1
ATOM 860 C C . ALA A 1 113 ? 8.555 -10.172 3.445 1.00 91.62 113 ALA A C 1
ATOM 862 O O . ALA A 1 113 ? 9.345 -10.654 4.262 1.00 91.62 113 ALA A O 1
ATOM 863 N N . ARG A 1 114 ? 8.292 -8.856 3.425 1.00 91.19 114 ARG A N 1
ATOM 864 C CA . ARG A 1 114 ? 8.867 -7.906 4.390 1.00 91.19 114 ARG A CA 1
ATOM 865 C C . ARG A 1 114 ? 8.223 -8.055 5.766 1.00 91.19 114 ARG A C 1
ATOM 867 O O . ARG A 1 114 ? 7.031 -8.310 5.894 1.00 91.19 114 ARG A O 1
ATOM 874 N N . THR A 1 115 ? 9.018 -7.830 6.808 1.00 89.31 115 THR A N 1
ATOM 875 C CA . THR A 1 115 ? 8.553 -7.837 8.206 1.00 89.31 115 THR A CA 1
ATOM 876 C C . THR A 1 115 ? 8.146 -6.456 8.710 1.00 89.31 115 THR A C 1
ATOM 878 O O . THR A 1 115 ? 7.449 -6.365 9.708 1.00 89.31 115 THR A O 1
ATOM 881 N N . ASP A 1 116 ? 8.598 -5.396 8.044 1.00 92.69 116 ASP A N 1
ATOM 882 C CA . ASP A 1 116 ? 8.419 -3.986 8.407 1.00 92.69 116 ASP A CA 1
ATOM 883 C C . ASP A 1 116 ? 7.385 -3.290 7.503 1.00 92.69 116 ASP A C 1
ATOM 885 O O . ASP A 1 116 ? 7.577 -2.155 7.050 1.00 92.69 116 ASP A O 1
ATOM 889 N N . MET A 1 117 ? 6.308 -4.007 7.168 1.00 91.06 117 MET A N 1
ATOM 890 C CA . MET A 1 117 ? 5.263 -3.528 6.257 1.00 91.06 117 MET A CA 1
ATOM 891 C C . MET A 1 117 ? 4.444 -2.368 6.822 1.00 91.06 117 MET A C 1
ATOM 893 O O . MET A 1 117 ? 3.795 -1.659 6.056 1.00 91.06 117 MET A O 1
ATOM 897 N N . GLU A 1 118 ? 4.486 -2.121 8.130 1.00 93.88 118 GLU A N 1
ATOM 898 C CA . GLU A 1 118 ? 3.871 -0.948 8.746 1.00 93.88 118 GLU A CA 1
ATOM 899 C C . GLU A 1 118 ? 4.372 0.359 8.131 1.00 93.88 118 GLU A C 1
ATOM 901 O O . GLU A 1 118 ? 3.571 1.274 7.960 1.00 93.88 118 GLU A O 1
ATOM 906 N N . ASN A 1 119 ? 5.640 0.422 7.705 1.00 94.12 119 ASN A N 1
ATOM 907 C CA . ASN A 1 119 ? 6.219 1.603 7.058 1.00 94.12 119 ASN A CA 1
ATOM 908 C C . ASN A 1 119 ? 5.535 1.939 5.725 1.00 94.12 119 ASN A C 1
ATOM 910 O O . ASN A 1 119 ? 5.507 3.098 5.319 1.00 94.12 119 ASN A O 1
ATOM 914 N N . LEU A 1 120 ? 4.968 0.931 5.058 1.00 94.69 120 LEU A N 1
ATOM 915 C CA . LEU A 1 120 ? 4.252 1.085 3.797 1.00 94.69 120 LEU A CA 1
ATOM 916 C C . LEU A 1 120 ? 2.742 1.232 4.015 1.00 94.69 120 LEU A C 1
ATOM 918 O O . LEU A 1 120 ? 2.100 2.087 3.408 1.00 94.69 120 LEU A O 1
ATOM 922 N N . VAL A 1 121 ? 2.166 0.392 4.877 1.00 96.06 121 VAL A N 1
ATOM 923 C CA . VAL A 1 121 ? 0.715 0.315 5.084 1.00 96.06 121 VAL A CA 1
ATOM 924 C C . VAL A 1 121 ? 0.203 1.523 5.870 1.00 96.06 121 VAL A C 1
ATOM 926 O O . VAL A 1 121 ? -0.868 2.025 5.544 1.00 96.06 121 VAL A O 1
ATOM 929 N N . LEU A 1 122 ? 0.944 2.044 6.855 1.00 95.62 122 LEU A N 1
ATOM 930 C CA . LEU A 1 122 ? 0.486 3.186 7.658 1.00 95.62 122 LEU A CA 1
ATOM 931 C C . LEU A 1 122 ? 0.181 4.440 6.821 1.00 95.62 122 LEU A C 1
ATOM 933 O O . LEU A 1 122 ? -0.938 4.943 6.943 1.00 95.62 122 LEU A O 1
ATOM 937 N N . PRO A 1 123 ? 1.079 4.918 5.935 1.00 95.44 123 PRO A N 1
ATOM 938 C CA . PRO A 1 123 ? 0.762 6.042 5.053 1.00 95.44 123 PRO A CA 1
ATOM 939 C C . PRO A 1 123 ? -0.458 5.785 4.155 1.00 95.44 123 PRO A C 1
ATOM 941 O O . PRO A 1 123 ? -1.254 6.691 3.916 1.00 95.44 123 PRO A O 1
ATOM 944 N N . ILE A 1 124 ? -0.647 4.546 3.682 1.00 96.56 124 ILE A N 1
ATOM 945 C CA . ILE A 1 124 ? -1.805 4.154 2.859 1.00 96.56 124 ILE A CA 1
ATOM 946 C C . ILE A 1 124 ? -3.104 4.257 3.668 1.00 96.56 124 ILE A C 1
ATOM 948 O O . ILE A 1 124 ? -4.103 4.780 3.171 1.00 96.56 124 ILE A O 1
ATOM 952 N N . LEU A 1 125 ? -3.093 3.801 4.923 1.00 96.94 125 LEU A N 1
ATOM 953 C CA . LEU A 1 125 ? -4.237 3.935 5.824 1.00 96.94 125 LEU A CA 1
ATOM 954 C C . LEU A 1 125 ? -4.545 5.399 6.136 1.00 96.94 125 LEU A C 1
ATOM 956 O O . LEU A 1 125 ? -5.712 5.778 6.169 1.00 96.94 125 LEU A O 1
ATOM 960 N N . GLU A 1 126 ? -3.526 6.233 6.311 1.00 95.62 126 GLU A N 1
ATOM 961 C CA . GLU A 1 126 ? -3.709 7.661 6.562 1.00 95.62 126 GLU A CA 1
ATOM 962 C C . GLU A 1 126 ? -4.334 8.389 5.356 1.00 95.62 126 GLU A C 1
ATOM 964 O O . GLU A 1 126 ? -5.191 9.257 5.545 1.00 95.62 126 GLU A O 1
ATOM 969 N N . ILE A 1 127 ? -3.987 7.996 4.120 1.00 95.19 127 ILE A N 1
ATOM 970 C CA . ILE A 1 127 ? -4.640 8.490 2.891 1.00 95.19 127 ILE A CA 1
ATOM 971 C C . ILE A 1 127 ? -6.133 8.127 2.886 1.00 95.19 127 ILE A C 1
ATOM 973 O O . ILE A 1 127 ? -6.971 8.983 2.603 1.00 95.19 127 ILE A O 1
ATOM 977 N N . LEU A 1 128 ? -6.480 6.878 3.220 1.00 95.31 128 LEU A N 1
ATOM 978 C CA . LEU A 1 128 ? -7.876 6.417 3.263 1.00 95.31 128 LEU A CA 1
ATOM 979 C C . LEU A 1 128 ? -8.675 7.040 4.414 1.00 95.31 128 LEU A C 1
ATOM 981 O O . LEU A 1 128 ? -9.878 7.274 4.281 1.00 95.31 128 LEU A O 1
ATOM 985 N N . TYR A 1 129 ? -8.017 7.309 5.538 1.00 95.56 129 TYR A N 1
ATOM 986 C CA . TYR A 1 129 ? -8.630 7.939 6.699 1.00 95.56 129 TYR A CA 1
ATOM 987 C C . TYR A 1 129 ? -9.032 9.397 6.412 1.00 95.56 129 TYR A C 1
ATOM 989 O O . TYR A 1 129 ? -10.131 9.812 6.790 1.00 95.56 129 TYR A O 1
ATOM 997 N N . HIS A 1 130 ? -8.190 10.137 5.679 1.00 94.31 130 HIS A N 1
ATOM 998 C CA . HIS A 1 130 ? -8.423 11.524 5.253 1.00 94.31 130 HIS A CA 1
ATOM 999 C C . HIS A 1 130 ? -9.050 11.627 3.850 1.00 94.31 130 HIS A C 1
ATOM 1001 O O . HIS A 1 130 ? -8.755 12.552 3.096 1.00 94.31 130 HIS A O 1
ATOM 1007 N N . VAL A 1 131 ? -9.930 10.688 3.483 1.00 91.31 131 VAL A N 1
ATOM 1008 C CA . VAL A 1 131 ? -10.584 10.634 2.157 1.00 91.31 131 VAL A CA 1
ATOM 1009 C C . VAL A 1 131 ? -11.249 11.952 1.730 1.00 91.31 131 VAL A C 1
ATOM 1011 O O . VAL A 1 131 ? -11.344 12.228 0.540 1.00 91.31 131 VAL A O 1
ATOM 1014 N N . GLU A 1 132 ? -11.687 12.780 2.681 1.00 86.88 132 GLU A N 1
ATOM 1015 C CA . GLU A 1 132 ? -12.346 14.065 2.413 1.00 86.88 132 GLU A CA 1
ATOM 1016 C C . GLU A 1 132 ? -11.392 15.203 2.025 1.00 86.88 132 GLU A C 1
ATOM 1018 O O . GLU A 1 132 ? -11.812 16.164 1.384 1.00 86.88 132 GLU A O 1
ATOM 1023 N N . GLU A 1 133 ? -10.112 15.084 2.380 1.00 88.25 133 GLU A N 1
ATOM 1024 C CA . GLU A 1 133 ? -9.070 16.084 2.111 1.00 88.25 133 GLU A CA 1
ATOM 1025 C C . GLU A 1 133 ? -8.174 15.682 0.930 1.00 88.25 133 GLU A C 1
ATOM 1027 O O . GLU A 1 133 ? -7.340 16.464 0.469 1.00 88.25 133 GLU A O 1
ATOM 1032 N N . ARG A 1 134 ? -8.318 14.444 0.441 1.00 88.81 134 ARG A N 1
ATOM 1033 C CA . ARG A 1 134 ? -7.470 13.852 -0.595 1.00 88.81 134 ARG A CA 1
ATOM 1034 C C . ARG A 1 134 ? -8.155 13.848 -1.953 1.00 88.81 134 ARG A C 1
ATOM 1036 O O . ARG A 1 134 ? -9.374 13.754 -2.076 1.00 88.81 134 ARG A O 1
ATOM 1043 N N . ASN A 1 135 ? -7.338 13.885 -3.001 1.00 90.12 135 ASN A N 1
ATOM 1044 C CA . ASN A 1 135 ? -7.834 13.710 -4.358 1.00 90.12 135 ASN A CA 1
ATOM 1045 C C . ASN A 1 135 ? -8.407 12.298 -4.539 1.00 90.12 135 ASN A C 1
ATOM 1047 O O . ASN A 1 135 ? -7.817 11.315 -4.084 1.00 90.12 135 ASN A O 1
ATOM 1051 N N . SER A 1 136 ? -9.514 12.178 -5.275 1.00 90.56 136 SER A N 1
ATOM 1052 C CA . SER A 1 136 ? -10.193 10.893 -5.487 1.00 90.56 136 SER A CA 1
ATOM 1053 C C . SER A 1 136 ? -9.285 9.839 -6.128 1.00 90.56 136 SER A C 1
ATOM 1055 O O . SER A 1 136 ? -9.301 8.684 -5.709 1.00 90.56 136 SER A O 1
ATOM 1057 N N . HIS A 1 137 ? -8.437 10.216 -7.092 1.00 91.81 137 HIS A N 1
ATOM 1058 C CA . HIS A 1 137 ? -7.491 9.283 -7.713 1.00 91.81 137 HIS A CA 1
ATOM 1059 C C . HIS A 1 137 ? -6.454 8.756 -6.718 1.00 91.81 137 HIS A C 1
ATOM 1061 O O . HIS A 1 137 ? -6.115 7.577 -6.774 1.00 91.81 137 HIS A O 1
ATOM 1067 N N . HIS A 1 138 ? -5.985 9.583 -5.779 1.00 94.19 138 HIS A N 1
ATOM 1068 C CA . HIS A 1 138 ? -5.023 9.159 -4.758 1.00 94.19 138 HIS A CA 1
ATOM 1069 C C . HIS A 1 138 ? -5.644 8.150 -3.793 1.00 94.19 138 HIS A C 1
ATOM 1071 O O . HIS A 1 138 ? -5.053 7.101 -3.536 1.00 94.19 138 HIS A O 1
ATOM 1077 N N . VAL A 1 139 ? -6.883 8.410 -3.369 1.00 94.81 139 VAL A N 1
ATOM 1078 C CA . VAL A 1 139 ? -7.690 7.484 -2.560 1.00 94.81 139 VAL A CA 1
ATOM 1079 C C . VAL A 1 139 ? -7.882 6.153 -3.288 1.00 94.81 139 VAL A C 1
ATOM 1081 O O . VAL A 1 139 ? -7.696 5.092 -2.693 1.00 94.81 139 VAL A O 1
ATOM 1084 N N . TYR A 1 140 ? -8.202 6.183 -4.585 1.00 94.81 140 TYR A N 1
ATOM 1085 C CA . TYR A 1 140 ? -8.377 4.958 -5.364 1.00 94.81 140 TYR A CA 1
ATOM 1086 C C . TYR A 1 140 ? -7.095 4.152 -5.514 1.00 94.81 140 TYR A C 1
ATOM 1088 O O . TYR A 1 140 ? -7.138 2.933 -5.362 1.00 94.81 140 TYR A O 1
ATOM 1096 N N . MET A 1 141 ? -5.959 4.802 -5.766 1.00 95.69 141 MET A N 1
ATOM 1097 C CA . MET A 1 141 ? -4.678 4.100 -5.827 1.00 95.69 141 MET A CA 1
ATOM 1098 C C . MET A 1 141 ? -4.348 3.439 -4.484 1.00 95.69 141 MET A C 1
ATOM 1100 O O . MET A 1 141 ? -4.008 2.257 -4.465 1.00 95.69 141 MET A O 1
ATOM 1104 N N . ALA A 1 142 ? -4.521 4.154 -3.368 1.00 96.50 142 ALA A N 1
ATOM 1105 C CA . ALA A 1 142 ? -4.319 3.613 -2.024 1.00 96.50 142 ALA A CA 1
ATOM 1106 C C . ALA A 1 142 ? -5.221 2.396 -1.748 1.00 96.50 142 ALA A C 1
ATOM 1108 O O . ALA A 1 142 ? -4.752 1.372 -1.252 1.00 96.50 142 ALA A O 1
ATOM 1109 N N . LEU A 1 143 ? -6.497 2.470 -2.135 1.00 96.00 143 LEU A N 1
ATOM 1110 C CA . LEU A 1 143 ? -7.449 1.374 -1.965 1.00 96.00 143 LEU A CA 1
ATOM 1111 C C . LEU A 1 143 ? -7.103 0.149 -2.819 1.00 96.00 143 LEU A C 1
ATOM 1113 O O . LEU A 1 143 ? -7.200 -0.976 -2.338 1.00 96.00 143 LEU A O 1
ATOM 1117 N N . ILE A 1 144 ? -6.691 0.350 -4.073 1.00 95.62 144 ILE A N 1
ATOM 1118 C CA . ILE A 1 144 ? -6.286 -0.748 -4.961 1.00 95.62 144 ILE A CA 1
ATOM 1119 C C . ILE A 1 144 ? -5.006 -1.410 -4.443 1.00 95.62 144 ILE A C 1
ATOM 1121 O O . ILE A 1 144 ? -4.911 -2.633 -4.450 1.00 95.62 144 ILE A O 1
ATOM 1125 N N . ILE A 1 145 ? -4.041 -0.630 -3.948 1.00 96.81 145 ILE A N 1
ATOM 1126 C CA . ILE A 1 145 ? -2.851 -1.188 -3.294 1.00 96.81 145 ILE A CA 1
ATOM 1127 C C . ILE A 1 145 ? -3.264 -2.036 -2.088 1.00 96.81 145 ILE A C 1
ATOM 1129 O O . ILE A 1 145 ? -2.805 -3.168 -1.961 1.00 96.81 145 ILE A O 1
ATOM 1133 N N . LEU A 1 146 ? -4.169 -1.534 -1.241 1.00 96.50 146 LEU A N 1
ATOM 1134 C CA . LEU A 1 146 ? -4.666 -2.287 -0.090 1.00 96.50 146 LEU A CA 1
ATOM 1135 C C . LEU A 1 146 ? -5.363 -3.591 -0.512 1.00 96.50 146 LEU A C 1
ATOM 1137 O O . LEU A 1 146 ? -5.177 -4.619 0.131 1.00 96.50 146 LEU A O 1
ATOM 1141 N N . LEU A 1 147 ? -6.117 -3.579 -1.613 1.00 96.19 147 LEU A N 1
ATOM 1142 C CA . LEU A 1 147 ? -6.728 -4.783 -2.181 1.00 96.19 147 LEU A CA 1
ATOM 1143 C C . LEU A 1 147 ? -5.692 -5.814 -2.629 1.00 96.19 147 LEU A C 1
ATOM 1145 O O . LEU A 1 147 ? -5.812 -6.977 -2.260 1.00 96.19 147 LEU A O 1
ATOM 1149 N N . ILE A 1 148 ? -4.666 -5.386 -3.371 1.00 95.81 148 ILE A N 1
ATOM 1150 C CA . ILE A 1 148 ? -3.590 -6.278 -3.832 1.00 95.81 148 ILE A CA 1
ATOM 1151 C C . ILE A 1 148 ? -2.860 -6.904 -2.638 1.00 95.81 148 ILE A C 1
ATOM 1153 O O . ILE A 1 148 ? -2.526 -8.083 -2.673 1.00 95.81 148 ILE A O 1
ATOM 1157 N N . LEU A 1 149 ? -2.604 -6.123 -1.583 1.00 96.06 149 LEU A N 1
ATOM 1158 C CA . LEU A 1 149 ? -1.930 -6.620 -0.382 1.00 96.06 149 LEU A CA 1
ATOM 1159 C C . LEU A 1 149 ? -2.810 -7.599 0.402 1.00 96.06 149 LEU A C 1
ATOM 1161 O O . LEU A 1 149 ? -2.346 -8.666 0.790 1.00 96.06 149 LEU A O 1
ATOM 1165 N N . THR A 1 150 ? -4.083 -7.255 0.605 1.00 96.00 150 THR A N 1
ATOM 1166 C CA . THR A 1 150 ? -5.018 -8.087 1.377 1.00 96.00 150 THR A CA 1
ATOM 1167 C C . THR A 1 150 ? -5.404 -9.382 0.672 1.00 96.00 150 THR A C 1
ATOM 1169 O O . THR A 1 150 ? -5.905 -10.280 1.331 1.00 96.00 150 THR A O 1
ATOM 1172 N N . GLU A 1 151 ? -5.164 -9.533 -0.631 1.00 95.31 151 GLU A N 1
ATOM 1173 C CA . GLU A 1 151 ? -5.349 -10.815 -1.328 1.00 95.31 151 GLU A CA 1
ATOM 1174 C C . GLU A 1 151 ? -4.376 -11.907 -0.829 1.00 95.31 151 GLU A C 1
ATOM 1176 O O . GLU A 1 151 ? -4.671 -13.096 -0.942 1.00 95.31 151 GLU A O 1
ATOM 1181 N N . ASP A 1 152 ? -3.237 -11.527 -0.237 1.00 95.25 152 ASP A N 1
ATOM 1182 C CA . ASP A 1 152 ? -2.258 -12.473 0.292 1.00 95.25 152 ASP A CA 1
ATOM 1183 C C . ASP A 1 152 ? -2.561 -12.889 1.745 1.00 95.25 152 ASP A C 1
ATOM 1185 O O . ASP A 1 152 ? -2.595 -12.090 2.684 1.00 95.25 152 ASP A O 1
ATOM 1189 N N . ASP A 1 153 ? -2.722 -14.195 1.954 1.00 93.62 153 ASP A N 1
ATOM 1190 C CA . ASP A 1 153 ? -2.973 -14.784 3.272 1.00 93.62 153 ASP A CA 1
ATOM 1191 C C . ASP A 1 153 ? -1.811 -14.583 4.262 1.00 93.62 153 ASP A C 1
ATOM 1193 O O . ASP A 1 153 ? -2.026 -14.514 5.477 1.00 93.62 153 ASP A O 1
ATOM 1197 N N . GLY A 1 154 ? -0.569 -14.543 3.769 1.00 93.44 154 GLY A N 1
ATOM 1198 C CA . GLY A 1 154 ? 0.623 -14.311 4.584 1.00 93.44 154 GLY A CA 1
ATOM 1199 C C . GLY A 1 154 ? 0.645 -12.893 5.144 1.00 93.44 154 GLY A C 1
ATOM 1200 O O . GLY A 1 154 ? 0.820 -12.719 6.352 1.00 93.44 154 GLY A O 1
ATOM 1201 N N . PHE A 1 155 ? 0.375 -11.910 4.285 1.00 95.06 155 PHE A N 1
ATOM 1202 C CA . PHE A 1 155 ? 0.167 -10.511 4.640 1.00 95.06 155 PHE A CA 1
ATOM 1203 C C . PHE A 1 155 ? -0.926 -10.369 5.699 1.00 95.06 155 PHE A C 1
ATOM 1205 O O . PHE A 1 155 ? -0.687 -9.793 6.757 1.00 95.06 155 PHE A O 1
ATOM 1212 N N . ASN A 1 156 ? -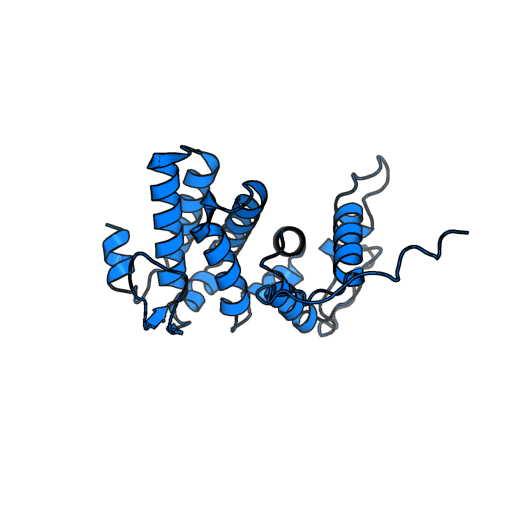2.105 -10.950 5.462 1.00 94.94 156 ASN A N 1
ATOM 1213 C CA . ASN A 1 156 ? -3.232 -10.828 6.387 1.00 94.94 156 ASN A CA 1
ATOM 1214 C C . ASN A 1 156 ? -2.908 -11.371 7.783 1.00 94.94 156 ASN A C 1
ATOM 1216 O O . ASN A 1 156 ? -3.316 -10.783 8.783 1.00 94.94 156 ASN A O 1
ATOM 1220 N N . ARG A 1 157 ? -2.142 -12.463 7.876 1.00 93.56 157 ARG A N 1
ATOM 1221 C CA . ARG A 1 157 ? -1.679 -12.981 9.170 1.00 93.56 157 ARG A CA 1
ATOM 1222 C C . ARG A 1 157 ? -0.655 -12.057 9.827 1.00 93.56 157 ARG A C 1
ATOM 1224 O O . ARG A 1 157 ? -0.806 -11.746 11.007 1.00 93.56 157 ARG A O 1
ATOM 1231 N N . SER A 1 158 ? 0.355 -11.603 9.084 1.00 93.62 158 SER A N 1
ATOM 1232 C CA . SER A 1 158 ? 1.473 -10.837 9.650 1.00 93.62 158 SER A CA 1
ATOM 1233 C C . SER A 1 158 ? 1.039 -9.475 10.195 1.00 93.62 158 SER A C 1
ATOM 1235 O O . SER A 1 158 ? 1.454 -9.091 11.288 1.00 93.62 158 SER A O 1
ATOM 1237 N N . ILE A 1 159 ? 0.127 -8.766 9.522 1.00 94.69 159 ILE A N 1
ATOM 1238 C CA . ILE A 1 159 ? -0.337 -7.446 9.984 1.00 94.69 159 ILE A CA 1
ATOM 1239 C C . ILE A 1 159 ? -1.087 -7.494 11.324 1.00 94.69 159 ILE A C 1
ATOM 1241 O O . ILE A 1 159 ? -1.148 -6.488 12.033 1.00 94.69 159 ILE A O 1
ATOM 1245 N N . HIS A 1 160 ? -1.668 -8.636 11.702 1.00 94.19 160 HIS A N 1
ATOM 1246 C CA . HIS A 1 160 ? -2.298 -8.795 13.015 1.00 94.19 160 HIS A CA 1
ATOM 1247 C C . HIS A 1 160 ? -1.273 -8.991 14.143 1.00 94.19 160 HIS A C 1
ATOM 1249 O O . HIS A 1 160 ? -1.599 -8.742 15.303 1.00 94.19 160 HIS A O 1
ATOM 1255 N N . GLU A 1 161 ? -0.039 -9.378 13.818 1.00 93.12 161 GLU A N 1
ATOM 1256 C CA . GLU A 1 161 ? 1.062 -9.563 14.771 1.00 93.12 161 GLU A CA 1
ATOM 1257 C C . GLU A 1 161 ? 1.875 -8.274 14.986 1.00 93.12 161 GLU A C 1
ATOM 1259 O O . GLU A 1 161 ? 2.490 -8.095 16.037 1.00 93.12 161 GLU A O 1
ATOM 1264 N N . VAL A 1 162 ? 1.841 -7.342 14.026 1.00 94.06 162 VAL A N 1
ATOM 1265 C CA . VAL A 1 162 ? 2.532 -6.048 14.121 1.00 94.06 162 VAL A CA 1
ATOM 1266 C C . VAL A 1 162 ? 1.782 -5.108 15.061 1.00 94.06 162 VAL A C 1
ATOM 1268 O O . VAL A 1 162 ? 0.715 -4.595 14.722 1.00 94.06 162 VAL A O 1
ATOM 1271 N N . ILE A 1 163 ? 2.350 -4.854 16.241 1.00 94.88 163 ILE A N 1
ATOM 1272 C CA . ILE A 1 163 ? 1.776 -3.955 17.248 1.00 94.88 163 ILE A CA 1
ATOM 1273 C C . ILE A 1 163 ? 2.296 -2.530 17.070 1.00 94.88 163 ILE A C 1
ATOM 1275 O O . ILE A 1 163 ? 3.490 -2.258 17.177 1.00 94.88 163 ILE A O 1
ATOM 1279 N N . LEU A 1 164 ? 1.364 -1.607 16.865 1.00 94.44 164 LEU A N 1
ATOM 1280 C CA . LEU A 1 164 ? 1.611 -0.183 16.726 1.00 94.44 164 LEU A CA 1
ATOM 1281 C C . LEU A 1 164 ? 1.321 0.534 18.038 1.00 94.44 164 LEU A C 1
ATOM 1283 O O . LEU A 1 164 ? 0.385 0.183 18.761 1.00 94.44 164 LEU A O 1
ATOM 1287 N N . LYS A 1 165 ? 2.097 1.581 18.314 1.00 93.44 165 LYS A N 1
ATOM 1288 C CA . LYS A 1 165 ? 1.961 2.393 19.523 1.00 93.44 165 LYS A CA 1
ATOM 1289 C C . LYS A 1 165 ? 1.666 3.838 19.158 1.00 93.44 165 LYS A C 1
ATOM 1291 O O . LYS A 1 165 ? 2.308 4.384 18.269 1.00 93.44 165 LYS A O 1
ATOM 1296 N N . ASN A 1 166 ? 0.751 4.454 19.902 1.00 88.19 166 ASN A N 1
ATOM 1297 C CA . ASN A 1 166 ? 0.431 5.882 19.834 1.00 88.19 166 ASN A CA 1
ATOM 1298 C C . ASN A 1 166 ? 0.046 6.378 18.429 1.00 88.19 166 ASN A C 1
ATOM 1300 O O . ASN A 1 166 ? 0.732 7.218 17.848 1.00 88.19 166 ASN A O 1
ATOM 1304 N N . ILE A 1 167 ? -1.078 5.899 17.893 1.00 93.38 167 ILE A N 1
ATOM 1305 C CA . ILE A 1 167 ? -1.618 6.436 16.635 1.00 93.38 167 ILE A CA 1
ATOM 1306 C C . ILE A 1 167 ? -2.224 7.818 16.903 1.00 93.38 167 ILE A C 1
ATOM 1308 O O . ILE A 1 167 ? -3.226 7.930 17.607 1.00 93.38 167 ILE A O 1
ATOM 1312 N N . THR A 1 168 ? -1.611 8.871 16.358 1.00 91.62 168 THR A N 1
ATOM 1313 C CA . THR A 1 168 ? -1.971 10.272 16.649 1.00 91.62 168 THR A CA 1
ATOM 1314 C C . THR A 1 168 ? -3.001 10.867 15.693 1.00 91.62 168 THR A C 1
ATOM 1316 O O . THR A 1 168 ? -3.700 11.803 16.070 1.00 91.62 168 THR A O 1
ATOM 1319 N N . TRP A 1 169 ? -3.111 10.339 14.472 1.00 93.25 169 TRP A N 1
ATOM 1320 C CA . TRP A 1 169 ? -4.019 10.854 13.440 1.00 93.25 169 TRP A CA 1
ATOM 1321 C C . TRP A 1 169 ? -5.442 10.277 13.524 1.00 93.25 169 TRP A C 1
ATOM 1323 O O . TRP A 1 169 ? -6.370 10.840 12.947 1.00 93.25 169 TRP A O 1
ATOM 1333 N N . TYR A 1 170 ? -5.647 9.178 14.258 1.00 93.31 170 TYR A N 1
ATOM 1334 C CA . TYR A 1 170 ? -6.971 8.579 14.451 1.00 93.31 170 TYR A CA 1
ATOM 1335 C C . TYR A 1 170 ? -7.739 9.332 15.548 1.00 93.31 170 TYR A C 1
ATOM 1337 O O . TYR A 1 170 ? -7.317 9.344 16.705 1.00 93.31 170 TYR A O 1
ATOM 1345 N N . SER A 1 171 ? -8.859 9.974 15.204 1.00 91.19 171 SER A N 1
ATOM 1346 C CA . SER A 1 171 ? -9.498 10.978 16.067 1.00 91.19 171 SER A CA 1
ATOM 1347 C C . SER A 1 171 ? -10.725 10.476 16.827 1.00 91.19 171 SER A C 1
ATOM 1349 O O . SER A 1 171 ? -11.065 11.048 17.861 1.00 91.19 171 SER A O 1
ATOM 1351 N N . GLU A 1 172 ? -11.378 9.391 16.397 1.00 90.69 172 GLU A N 1
ATOM 1352 C CA . GLU A 1 172 ? -12.575 8.879 17.083 1.00 90.69 172 GLU A CA 1
ATOM 1353 C C . GLU A 1 172 ? -12.273 8.275 18.454 1.00 90.69 172 GLU A C 1
ATOM 1355 O O . GLU A 1 172 ? -13.169 8.171 19.296 1.00 90.69 172 GLU A O 1
ATOM 1360 N N . ARG A 1 173 ? -11.033 7.826 18.676 1.00 89.88 173 ARG A N 1
ATOM 1361 C CA . ARG A 1 173 ? -10.590 7.237 19.941 1.00 89.88 173 ARG A CA 1
ATOM 1362 C C . ARG A 1 173 ? -9.073 7.303 20.067 1.00 89.88 173 ARG A C 1
ATOM 1364 O O . ARG A 1 173 ? -8.365 7.021 19.113 1.00 89.88 173 ARG A O 1
ATOM 1371 N N . VAL A 1 174 ? -8.573 7.556 21.275 1.00 89.31 174 VAL A N 1
ATOM 1372 C CA . VAL A 1 174 ? -7.140 7.408 21.568 1.00 89.31 174 VAL A CA 1
ATOM 1373 C C . VAL A 1 174 ? -6.747 5.932 21.461 1.00 89.31 174 VAL A C 1
ATOM 1375 O O . VAL A 1 174 ? -7.259 5.094 22.209 1.00 89.31 174 VAL A O 1
ATOM 1378 N N . LEU A 1 175 ? -5.838 5.621 20.535 1.00 90.44 175 LEU A N 1
ATOM 1379 C CA . LEU A 1 175 ? -5.304 4.278 20.309 1.00 90.44 175 LEU A CA 1
ATOM 1380 C C . LEU A 1 175 ? -3.861 4.207 20.830 1.00 90.44 175 LEU A C 1
ATOM 1382 O O . LEU A 1 175 ? -2.913 4.574 20.133 1.00 90.44 175 LEU A O 1
ATOM 1386 N N . THR A 1 176 ? -3.695 3.753 22.075 1.00 88.69 176 THR A N 1
ATOM 1387 C CA . THR A 1 176 ? -2.374 3.617 22.714 1.00 88.69 176 THR A CA 1
ATOM 1388 C C . THR A 1 176 ? -1.581 2.447 22.149 1.00 88.69 176 THR A C 1
ATOM 1390 O O . THR A 1 176 ? -0.391 2.588 21.883 1.00 88.69 176 THR A O 1
ATOM 1393 N N . GLU A 1 177 ? -2.241 1.306 21.948 1.00 93.06 177 GLU A N 1
ATOM 1394 C CA . GLU A 1 177 ? -1.644 0.082 21.421 1.00 93.06 177 GLU A CA 1
ATOM 1395 C C . GLU A 1 177 ? -2.676 -0.662 20.569 1.00 93.06 177 GLU A C 1
ATOM 1397 O O . GLU A 1 177 ? -3.787 -0.942 21.024 1.00 93.06 177 GLU A O 1
ATOM 1402 N N . ILE A 1 178 ? -2.340 -0.939 19.311 1.00 95.50 178 ILE A N 1
ATOM 1403 C CA . ILE A 1 178 ? -3.243 -1.596 18.363 1.00 95.50 178 ILE A CA 1
ATOM 1404 C C . ILE A 1 178 ? -2.439 -2.366 17.315 1.00 95.50 178 ILE A C 1
ATOM 1406 O O . ILE A 1 178 ? -1.425 -1.879 16.829 1.00 95.50 178 ILE A O 1
ATOM 1410 N N . SER A 1 179 ? -2.889 -3.562 16.929 1.00 96.31 179 SER A N 1
ATOM 1411 C CA . SER A 1 179 ? -2.293 -4.267 15.785 1.00 96.31 179 SER A CA 1
ATOM 1412 C C . SER A 1 179 ? -2.542 -3.496 14.482 1.00 96.31 179 SER A C 1
ATOM 1414 O O . SER A 1 179 ? -3.657 -2.989 14.304 1.00 96.31 179 SER A O 1
ATOM 1416 N N . LEU A 1 180 ? -1.612 -3.517 13.530 1.00 96.19 180 LEU A N 1
ATOM 1417 C CA . LEU A 1 180 ? -1.796 -2.923 12.202 1.00 96.19 180 LEU A CA 1
ATOM 1418 C C . LEU A 1 180 ? -3.067 -3.444 11.503 1.00 96.19 180 LEU A C 1
ATOM 1420 O O . LEU A 1 180 ? -3.829 -2.649 10.957 1.00 96.19 180 LEU A O 1
ATOM 1424 N N . GLY A 1 181 ? -3.371 -4.741 11.609 1.00 96.19 181 GLY A N 1
ATOM 1425 C CA . GLY A 1 181 ? -4.591 -5.326 11.040 1.00 96.19 181 GLY A CA 1
ATOM 1426 C C . GLY A 1 181 ? -5.886 -4.770 11.647 1.00 96.19 181 GLY A C 1
ATOM 1427 O O . GLY A 1 181 ? -6.821 -4.435 10.924 1.00 96.19 181 GLY A O 1
ATOM 1428 N N . SER A 1 182 ? -5.941 -4.581 12.970 1.00 95.94 182 SER A N 1
ATOM 1429 C CA . SER A 1 182 ? -7.090 -3.926 13.624 1.00 95.94 182 SER A CA 1
ATOM 1430 C C . SER A 1 182 ? -7.242 -2.458 13.211 1.00 95.94 182 SER A C 1
ATOM 1432 O O . SER A 1 182 ? -8.367 -1.983 13.066 1.00 95.94 182 SER A O 1
ATOM 1434 N N . LEU A 1 183 ? -6.132 -1.738 13.018 1.00 97.00 183 LEU A N 1
ATOM 1435 C CA . LEU A 1 183 ? -6.158 -0.355 12.541 1.00 97.00 183 LEU A CA 1
ATOM 1436 C C . LEU A 1 183 ? -6.665 -0.272 11.096 1.00 97.00 183 LEU A C 1
ATOM 1438 O O . LEU A 1 183 ? -7.519 0.562 10.804 1.00 97.00 183 LEU A O 1
ATOM 1442 N N . LEU A 1 184 ? -6.201 -1.169 10.221 1.00 97.00 184 LEU A N 1
ATOM 1443 C CA . LEU A 1 184 ? -6.685 -1.296 8.846 1.00 97.00 184 LEU A CA 1
ATOM 1444 C C . LEU A 1 184 ? -8.206 -1.477 8.830 1.00 97.00 184 LEU A C 1
ATOM 1446 O O . LEU A 1 184 ? -8.904 -0.712 8.167 1.00 97.00 184 LEU A O 1
ATOM 1450 N N . ILE A 1 185 ? -8.730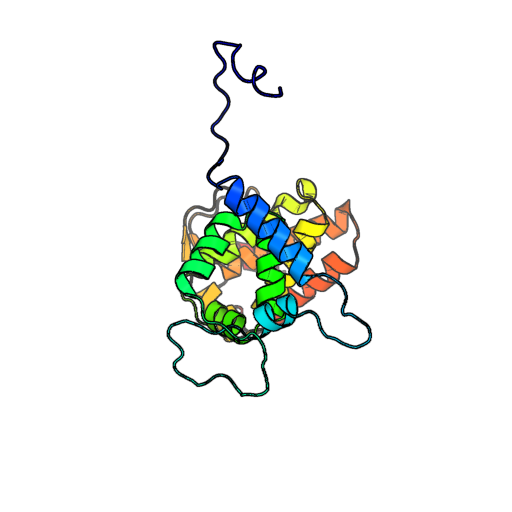 -2.421 9.618 1.00 96.19 185 ILE A N 1
ATOM 1451 C CA . ILE A 1 185 ? -10.175 -2.668 9.714 1.00 96.19 185 ILE A CA 1
ATOM 1452 C C . ILE A 1 185 ? -10.925 -1.402 10.151 1.00 96.19 185 ILE A C 1
ATOM 1454 O O . ILE A 1 185 ? -11.923 -1.041 9.530 1.00 96.19 185 ILE A O 1
ATOM 1458 N N . LEU A 1 186 ? -10.443 -0.701 11.184 1.00 96.31 186 LEU A N 1
ATOM 1459 C CA . LEU A 1 186 ? -11.067 0.541 11.658 1.00 96.31 186 LEU A CA 1
ATOM 1460 C C . LEU A 1 186 ? -11.119 1.617 10.572 1.00 96.31 186 LEU A C 1
ATOM 1462 O O . LEU A 1 186 ? -12.159 2.253 10.397 1.00 96.31 186 LEU A O 1
ATOM 1466 N N . VAL A 1 187 ? -10.018 1.812 9.845 1.00 97.12 187 VAL A N 1
ATOM 1467 C CA . VAL A 1 187 ? -9.945 2.789 8.754 1.00 97.12 187 VAL A CA 1
ATOM 1468 C C . VAL A 1 187 ? -10.901 2.406 7.632 1.00 97.12 187 VAL A C 1
ATOM 1470 O O . VAL A 1 187 ? -11.694 3.242 7.215 1.00 97.12 187 VAL A O 1
ATOM 1473 N N . VAL A 1 188 ? -10.910 1.145 7.197 1.00 96.38 188 VAL A N 1
ATOM 1474 C CA . VAL A 1 188 ? -11.792 0.696 6.110 1.00 96.38 188 VAL A CA 1
ATOM 1475 C C . VAL A 1 188 ? -13.270 0.807 6.497 1.00 96.38 188 VAL A C 1
ATOM 1477 O O . VAL A 1 188 ? -14.072 1.289 5.697 1.00 96.38 188 VAL A O 1
ATOM 1480 N N . ILE A 1 189 ? -13.646 0.452 7.731 1.00 94.81 189 ILE A N 1
ATOM 1481 C CA . ILE A 1 189 ? -15.019 0.639 8.232 1.00 94.81 189 ILE A CA 1
ATOM 1482 C C . ILE A 1 189 ? -15.394 2.124 8.249 1.00 94.81 189 ILE A C 1
ATOM 1484 O O . ILE A 1 189 ? -16.477 2.484 7.782 1.00 94.81 189 ILE A O 1
ATOM 1488 N N . ARG A 1 190 ? -14.503 3.000 8.731 1.00 94.44 190 ARG A N 1
ATOM 1489 C CA . ARG A 1 190 ? -14.721 4.454 8.697 1.00 94.44 190 ARG A CA 1
ATOM 1490 C C . ARG A 1 190 ? -14.927 4.938 7.261 1.00 94.44 190 ARG A C 1
ATOM 1492 O O . ARG A 1 190 ? -15.886 5.664 7.007 1.00 94.44 190 ARG A O 1
ATOM 1499 N N . THR A 1 191 ? -14.087 4.515 6.314 1.00 93.88 191 THR A N 1
ATOM 1500 C CA . THR A 1 191 ? -14.212 4.883 4.894 1.00 93.88 191 THR A CA 1
ATOM 1501 C C . THR A 1 191 ? -15.551 4.418 4.311 1.00 93.88 191 THR A C 1
ATOM 1503 O O . THR A 1 191 ? -16.211 5.182 3.604 1.00 93.88 191 THR A O 1
ATOM 1506 N N . ILE A 1 192 ? -16.018 3.213 4.658 1.00 93.56 192 ILE A N 1
ATOM 1507 C CA . ILE A 1 192 ? -17.343 2.705 4.266 1.00 93.56 192 ILE A CA 1
ATOM 1508 C C . ILE A 1 192 ? -18.464 3.595 4.819 1.00 93.56 192 ILE A C 1
ATOM 1510 O O . ILE A 1 192 ? -19.346 4.007 4.061 1.00 93.56 192 ILE A O 1
ATOM 1514 N N . GLN A 1 193 ? -18.429 3.910 6.116 1.00 92.00 193 GLN A N 1
ATOM 1515 C CA . GLN A 1 193 ? -19.446 4.727 6.789 1.00 92.00 193 GLN A CA 1
ATOM 1516 C C . GLN A 1 193 ? -19.493 6.155 6.231 1.00 92.00 193 GLN A C 1
ATOM 1518 O O . GLN A 1 193 ? -20.573 6.694 5.962 1.00 92.00 193 GLN A O 1
ATOM 1523 N N . TYR A 1 194 ? -18.324 6.751 5.994 1.00 90.62 194 TYR A N 1
ATOM 1524 C CA . TYR A 1 194 ? -18.206 8.042 5.327 1.00 90.62 194 TYR A CA 1
ATOM 1525 C C . TYR A 1 194 ? -18.831 7.987 3.930 1.00 90.62 194 TYR A C 1
ATOM 1527 O O . TYR A 1 194 ? -19.688 8.804 3.587 1.00 90.62 194 TYR A O 1
ATOM 1535 N N . ASN A 1 195 ? -18.480 6.968 3.143 1.00 90.25 195 ASN A N 1
ATOM 1536 C CA . ASN A 1 195 ? -18.986 6.830 1.789 1.00 90.25 195 ASN A CA 1
ATOM 1537 C C . ASN A 1 195 ? -20.510 6.622 1.744 1.00 90.25 195 ASN A C 1
ATOM 1539 O O . ASN A 1 195 ? -21.183 7.229 0.917 1.00 90.25 195 ASN A O 1
ATOM 1543 N N . MET A 1 196 ? -21.088 5.835 2.657 1.00 88.38 196 MET A N 1
ATOM 1544 C CA . MET A 1 196 ? -22.545 5.644 2.737 1.00 88.38 196 MET A CA 1
ATOM 1545 C C . MET A 1 196 ? -23.304 6.946 3.029 1.00 88.38 196 MET A C 1
ATOM 1547 O O . MET A 1 196 ? -24.408 7.154 2.517 1.00 88.38 196 MET A O 1
ATOM 1551 N N . THR A 1 197 ? -22.727 7.818 3.857 1.00 87.19 197 THR A N 1
ATOM 1552 C CA . THR A 1 197 ? -23.392 9.041 4.326 1.00 87.19 197 THR A CA 1
ATOM 1553 C C . THR A 1 197 ? -23.169 10.244 3.410 1.00 87.19 197 THR A C 1
ATOM 1555 O O . THR A 1 197 ? -24.057 11.092 3.320 1.00 87.19 197 THR A O 1
ATOM 1558 N N . ARG A 1 198 ? -22.026 10.326 2.716 1.00 85.38 198 ARG A N 1
ATOM 1559 C CA . ARG A 1 198 ? -21.624 11.507 1.933 1.00 85.38 198 ARG A CA 1
ATOM 1560 C C . ARG A 1 198 ? -21.623 11.272 0.425 1.00 85.38 198 ARG A C 1
ATOM 1562 O O . ARG A 1 198 ? -22.416 11.883 -0.283 1.00 85.38 198 ARG A O 1
ATOM 1569 N N . THR A 1 199 ? -20.729 10.417 -0.063 1.00 80.25 199 THR A N 1
ATOM 1570 C CA . THR A 1 199 ? -20.373 10.326 -1.492 1.00 80.25 199 THR A CA 1
ATOM 1571 C C . THR A 1 199 ? -21.204 9.310 -2.268 1.00 80.25 199 THR A C 1
ATOM 1573 O O . THR A 1 199 ? -21.477 9.518 -3.446 1.00 80.25 199 THR A O 1
ATOM 1576 N N . ARG A 1 200 ? -21.646 8.231 -1.608 1.00 87.56 200 ARG A N 1
ATOM 1577 C CA . ARG A 1 200 ? -22.402 7.104 -2.186 1.00 87.56 200 ARG A CA 1
ATOM 1578 C C . ARG A 1 200 ? -21.731 6.495 -3.420 1.00 87.56 200 ARG A C 1
ATOM 1580 O O . ARG A 1 200 ? -22.399 6.060 -4.357 1.00 87.56 200 ARG A O 1
ATOM 1587 N N . ASP A 1 201 ? -20.405 6.438 -3.403 1.00 91.69 201 ASP A N 1
ATOM 1588 C CA . ASP A 1 201 ? -19.610 5.865 -4.478 1.00 91.69 201 ASP A CA 1
ATOM 1589 C C . ASP A 1 201 ? -19.628 4.331 -4.398 1.00 91.69 201 ASP A C 1
ATOM 1591 O O . ASP A 1 201 ? -19.155 3.723 -3.432 1.00 91.69 201 ASP A O 1
ATOM 1595 N N . LYS A 1 202 ? -20.190 3.687 -5.424 1.00 91.88 202 LYS A N 1
ATOM 1596 C CA . LYS A 1 202 ? -20.329 2.227 -5.469 1.00 91.88 202 LYS A CA 1
ATOM 1597 C C . LYS A 1 202 ? -18.978 1.514 -5.559 1.00 91.88 202 LYS A C 1
ATOM 1599 O O . LYS A 1 202 ? -18.835 0.432 -4.987 1.00 91.88 202 LYS A O 1
ATOM 1604 N N . TYR A 1 203 ? -18.010 2.084 -6.272 1.00 91.31 203 TYR A N 1
ATOM 1605 C CA . TYR A 1 203 ? -16.707 1.463 -6.491 1.00 91.31 203 TYR A CA 1
ATOM 1606 C C . TYR A 1 203 ? -15.878 1.486 -5.205 1.00 91.31 203 TYR A C 1
ATOM 1608 O O . TYR A 1 203 ? -15.406 0.435 -4.772 1.00 91.31 203 TYR A O 1
ATOM 1616 N N . LEU A 1 204 ? -15.813 2.640 -4.527 1.00 92.12 204 LEU A N 1
ATOM 1617 C CA . LEU A 1 204 ? -15.173 2.765 -3.210 1.00 92.12 204 LEU A CA 1
ATOM 1618 C C . LEU A 1 204 ? -15.778 1.779 -2.201 1.00 92.12 204 LEU A C 1
ATOM 1620 O O . LEU A 1 204 ? -15.052 1.031 -1.553 1.00 92.12 204 LEU A O 1
ATOM 1624 N N . HIS A 1 205 ? -17.112 1.725 -2.115 1.00 93.19 205 HIS A N 1
ATOM 1625 C CA . HIS A 1 205 ? -17.805 0.830 -1.185 1.00 93.19 205 HIS A CA 1
ATOM 1626 C C . HIS A 1 205 ? -17.474 -0.646 -1.436 1.00 93.19 205 HIS A C 1
ATOM 1628 O O . HIS A 1 205 ? -17.120 -1.372 -0.509 1.00 93.19 205 HIS A O 1
ATOM 1634 N N . THR A 1 206 ? -17.575 -1.081 -2.697 1.00 94.38 206 THR A N 1
ATOM 1635 C CA . THR A 1 206 ? -17.360 -2.483 -3.088 1.00 94.38 206 THR A CA 1
ATOM 1636 C C . THR A 1 206 ? -15.925 -2.915 -2.806 1.00 94.38 206 THR A C 1
ATOM 1638 O O . THR A 1 206 ? -15.703 -3.996 -2.272 1.00 94.38 206 THR A O 1
ATOM 1641 N N . ASN A 1 207 ? -14.954 -2.050 -3.094 1.00 95.19 207 ASN A N 1
ATOM 1642 C CA . ASN A 1 207 ? -13.543 -2.337 -2.864 1.00 95.19 207 ASN A CA 1
ATOM 1643 C C . ASN A 1 207 ? -13.173 -2.351 -1.377 1.00 95.19 207 ASN A C 1
ATOM 1645 O O . ASN A 1 207 ? -12.415 -3.213 -0.947 1.00 95.19 207 ASN A O 1
ATOM 1649 N N . CYS A 1 208 ? -13.741 -1.462 -0.558 1.00 95.81 208 CYS A N 1
ATOM 1650 C CA . CYS A 1 208 ? -13.562 -1.538 0.892 1.00 95.81 208 CYS A CA 1
ATOM 1651 C C . CYS A 1 208 ? -14.125 -2.848 1.470 1.00 95.81 208 CYS A C 1
ATOM 1653 O O . CYS A 1 208 ? -13.480 -3.484 2.303 1.00 95.81 208 CYS A O 1
ATOM 1655 N N . LEU A 1 209 ? -15.303 -3.283 1.006 1.00 94.94 209 LEU A N 1
ATOM 1656 C CA . LEU A 1 209 ? -15.878 -4.568 1.410 1.00 94.94 209 LEU A CA 1
ATOM 1657 C C . LEU A 1 209 ? -15.030 -5.753 0.938 1.00 94.94 209 LEU A C 1
ATOM 1659 O O . LEU A 1 209 ? -14.848 -6.693 1.702 1.00 94.94 209 LEU A O 1
ATOM 1663 N N . ALA A 1 210 ? -14.486 -5.701 -0.279 1.00 96.56 210 ALA A N 1
ATOM 1664 C CA . ALA A 1 210 ? -13.594 -6.736 -0.791 1.00 96.56 210 ALA A CA 1
ATOM 1665 C C . ALA A 1 210 ? -12.307 -6.844 0.044 1.00 96.56 210 ALA A C 1
ATOM 1667 O O . ALA A 1 210 ? -11.922 -7.950 0.410 1.00 96.56 210 ALA A O 1
ATOM 1668 N N . ALA A 1 211 ? -11.703 -5.720 0.444 1.00 96.12 211 ALA A N 1
ATOM 1669 C CA . ALA A 1 211 ? -10.538 -5.728 1.331 1.00 96.12 211 ALA A CA 1
ATOM 1670 C C . ALA A 1 211 ? -10.859 -6.371 2.696 1.00 96.12 211 ALA A C 1
ATOM 1672 O O . ALA A 1 211 ? -10.102 -7.210 3.181 1.00 96.12 211 ALA A O 1
ATOM 1673 N N . LEU A 1 212 ? -12.012 -6.042 3.297 1.00 95.69 212 LEU A N 1
ATOM 1674 C CA . LEU A 1 212 ? -12.459 -6.687 4.540 1.00 95.69 212 LEU A CA 1
ATOM 1675 C C . LEU A 1 212 ? -12.742 -8.181 4.351 1.00 95.69 212 LEU A C 1
ATOM 1677 O O . LEU A 1 212 ? -12.398 -8.981 5.220 1.00 95.69 212 LEU A O 1
ATOM 1681 N N . ALA A 1 213 ? -13.355 -8.562 3.230 1.00 95.88 213 ALA A N 1
ATOM 1682 C CA . ALA A 1 213 ? -13.650 -9.953 2.911 1.00 95.88 213 ALA A CA 1
ATOM 1683 C C . ALA A 1 213 ? -12.364 -10.774 2.764 1.00 95.88 213 ALA A C 1
ATOM 1685 O O . ALA A 1 213 ? -12.268 -11.838 3.374 1.00 95.88 213 ALA A O 1
ATOM 1686 N N . ASN A 1 214 ? -11.362 -10.249 2.052 1.00 95.69 214 ASN A N 1
ATOM 1687 C CA . ASN A 1 214 ? -10.059 -10.889 1.894 1.00 95.69 214 ASN A CA 1
ATOM 1688 C C . ASN A 1 214 ? -9.394 -11.172 3.253 1.00 95.69 214 ASN A C 1
ATOM 1690 O O . ASN A 1 214 ? -8.898 -12.268 3.498 1.00 95.69 214 ASN A O 1
ATOM 1694 N N . MET A 1 215 ? -9.450 -10.210 4.178 1.00 94.50 215 MET A N 1
ATOM 1695 C CA . MET A 1 215 ? -8.852 -10.355 5.508 1.00 94.50 215 MET A CA 1
ATOM 1696 C C . MET A 1 215 ? -9.655 -11.233 6.471 1.00 94.50 215 MET A C 1
ATOM 1698 O O . MET A 1 215 ? -9.095 -11.744 7.443 1.00 94.50 215 MET A O 1
ATOM 1702 N N . SER A 1 216 ? -10.963 -11.378 6.248 1.00 92.81 216 SER A N 1
ATOM 1703 C CA . SER A 1 216 ? -11.900 -11.935 7.233 1.00 92.81 216 SER A CA 1
ATOM 1704 C C . SER A 1 216 ? -11.512 -13.328 7.740 1.00 92.81 216 SER A C 1
ATOM 1706 O O . SER A 1 216 ? -11.697 -13.625 8.921 1.00 92.81 216 SER A O 1
ATOM 1708 N N . ALA A 1 217 ? -10.903 -14.156 6.885 1.00 89.94 217 ALA A N 1
ATOM 1709 C CA . ALA A 1 217 ? -10.442 -15.498 7.235 1.00 89.94 217 ALA A CA 1
ATOM 1710 C C . ALA A 1 217 ? -9.274 -15.511 8.241 1.00 89.94 217 ALA A C 1
ATOM 1712 O O . ALA A 1 217 ? -9.042 -16.530 8.889 1.00 89.94 217 ALA A O 1
ATOM 1713 N N . GLN A 1 218 ? -8.548 -14.398 8.386 1.00 92.56 218 GLN A N 1
ATOM 1714 C CA . GLN A 1 218 ? -7.352 -14.280 9.227 1.00 92.56 218 GLN A CA 1
ATOM 1715 C C . GLN A 1 218 ? -7.539 -13.326 10.419 1.00 92.56 218 GLN A C 1
ATOM 1717 O O . GLN A 1 218 ? -6.567 -13.015 11.109 1.00 92.56 218 GLN A O 1
ATOM 1722 N N . PHE A 1 219 ? -8.765 -12.868 10.700 1.00 89.88 219 PHE A N 1
ATOM 1723 C CA . PHE A 1 219 ? -9.040 -12.015 11.858 1.00 89.88 219 PHE A CA 1
ATOM 1724 C C . PHE A 1 219 ? -8.629 -12.708 13.161 1.00 89.88 219 PHE A C 1
ATOM 1726 O O . PHE A 1 219 ? -9.247 -13.676 13.608 1.00 89.88 219 PHE A O 1
ATOM 1733 N N . ARG A 1 220 ? -7.585 -12.178 13.802 1.00 84.88 220 ARG A N 1
ATOM 1734 C CA . ARG A 1 220 ? -7.023 -12.728 15.035 1.00 84.88 220 ARG A CA 1
ATOM 1735 C C . ARG A 1 220 ? -6.698 -11.615 16.016 1.00 84.88 220 ARG A C 1
ATOM 1737 O O . ARG A 1 220 ? -6.195 -10.569 15.621 1.00 84.88 220 ARG A O 1
ATOM 1744 N N . SER A 1 221 ? -6.986 -11.859 17.296 1.00 84.12 221 SER A N 1
ATOM 1745 C CA . SER A 1 221 ? -6.646 -10.951 18.403 1.00 84.12 221 SER A CA 1
ATOM 1746 C C . SER A 1 221 ? -7.034 -9.492 18.131 1.00 84.12 221 SER A C 1
ATOM 1748 O O . SER A 1 221 ? -6.266 -8.572 18.409 1.00 84.12 221 SER A O 1
ATOM 1750 N N . LEU A 1 222 ? -8.222 -9.285 17.549 1.00 89.81 222 LEU A N 1
ATOM 1751 C CA . LEU A 1 222 ? -8.689 -7.953 17.189 1.00 89.81 222 LEU A CA 1
ATOM 1752 C C . LEU A 1 222 ? -8.769 -7.062 18.425 1.00 89.81 222 LEU A C 1
ATOM 1754 O O . LEU A 1 222 ? -9.261 -7.463 19.482 1.00 89.81 222 LEU A O 1
ATOM 1758 N N . HIS A 1 223 ? -8.343 -5.814 18.262 1.00 91.06 223 HIS A N 1
ATOM 1759 C CA . HIS A 1 223 ? -8.530 -4.801 19.285 1.00 91.06 223 HIS A CA 1
ATOM 1760 C C . HIS A 1 223 ? -10.029 -4.670 19.602 1.00 91.06 223 HIS A C 1
ATOM 1762 O O . HIS A 1 223 ? -10.851 -4.594 18.688 1.00 91.06 223 HIS A O 1
ATOM 1768 N N . GLN A 1 224 ? -10.397 -4.600 20.887 1.00 90.44 224 GLN A N 1
ATOM 1769 C CA . GLN A 1 224 ? -11.802 -4.623 21.330 1.00 90.44 224 GLN A CA 1
ATOM 1770 C C . GLN A 1 224 ? -12.667 -3.584 20.602 1.00 90.44 224 GLN A C 1
ATOM 1772 O O . GLN A 1 224 ? -13.801 -3.859 20.223 1.00 90.44 224 GLN A O 1
ATOM 1777 N N . TYR A 1 225 ? -12.112 -2.393 20.369 1.00 91.06 225 TYR A N 1
ATOM 1778 C CA . TYR A 1 225 ? -12.794 -1.342 19.616 1.00 91.06 225 TYR A CA 1
ATOM 1779 C C . TYR A 1 225 ? -13.045 -1.709 18.146 1.00 91.06 225 TYR A C 1
ATOM 1781 O O . TYR A 1 225 ? -14.117 -1.422 17.628 1.00 91.06 225 TYR A O 1
ATOM 1789 N N . ALA A 1 226 ? -12.081 -2.357 17.483 1.00 90.38 226 ALA A N 1
ATOM 1790 C CA . ALA A 1 226 ? -12.242 -2.814 16.105 1.00 90.38 226 ALA A CA 1
ATOM 1791 C C . ALA A 1 226 ? -13.324 -3.894 16.024 1.00 90.38 226 ALA A C 1
ATOM 1793 O O . ALA A 1 226 ? -14.224 -3.788 15.200 1.00 90.38 226 ALA A O 1
ATOM 1794 N N . ALA A 1 227 ? -13.309 -4.857 16.952 1.00 90.12 227 ALA A N 1
ATOM 1795 C CA . ALA A 1 227 ? -14.341 -5.888 17.043 1.00 90.12 227 ALA A CA 1
ATOM 1796 C C . ALA A 1 227 ? -15.751 -5.296 17.231 1.00 90.12 227 ALA A C 1
ATOM 1798 O O . ALA A 1 227 ? -16.691 -5.733 16.576 1.00 90.12 227 ALA A O 1
ATOM 1799 N N . GLN A 1 228 ? -15.896 -4.263 18.068 1.00 90.38 228 GLN A N 1
ATOM 1800 C CA . GLN A 1 228 ? -17.172 -3.563 18.264 1.00 90.38 228 GLN A CA 1
ATOM 1801 C C . GLN A 1 228 ? -17.666 -2.821 17.020 1.00 90.38 228 GLN A C 1
ATOM 1803 O O . GLN A 1 228 ? -18.867 -2.656 16.870 1.00 90.38 228 GLN A O 1
ATOM 1808 N N . ARG A 1 229 ? -16.766 -2.329 16.161 1.00 90.19 229 ARG A N 1
ATOM 1809 C CA . ARG A 1 229 ? -17.131 -1.578 14.949 1.00 90.19 229 ARG A CA 1
ATOM 1810 C C . ARG A 1 229 ? -17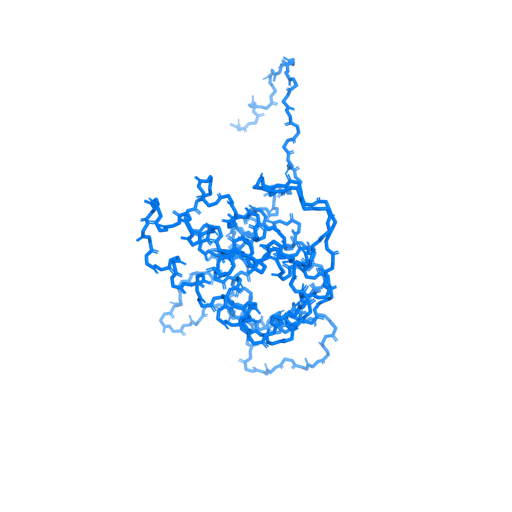.538 -2.468 13.775 1.00 90.19 229 ARG A C 1
ATOM 1812 O O . ARG A 1 229 ? -18.132 -1.952 12.835 1.00 90.19 229 ARG A O 1
ATOM 1819 N N . ILE A 1 230 ? -17.184 -3.753 13.815 1.00 86.88 230 ILE A N 1
ATOM 1820 C CA . ILE A 1 230 ? -17.561 -4.742 12.794 1.00 86.88 230 ILE A CA 1
ATOM 1821 C C . ILE A 1 230 ? -19.037 -5.155 12.932 1.00 86.88 230 ILE A C 1
ATOM 1823 O O . ILE A 1 230 ? -19.670 -5.447 11.919 1.00 86.88 230 ILE A O 1
ATOM 1827 N N . ILE A 1 231 ? -19.551 -5.212 14.168 1.00 76.12 231 ILE A N 1
ATOM 1828 C CA . ILE A 1 231 ? -20.931 -5.605 14.512 1.00 76.12 231 ILE A CA 1
ATOM 1829 C C . ILE A 1 231 ? -21.873 -4.412 14.329 1.00 76.12 231 ILE A C 1
ATOM 1831 O O . ILE A 1 231 ? -22.971 -4.623 13.770 1.00 76.12 231 ILE A O 1
#

=== Feature glossary ===
Legend for the data blocks above and below:

— What the protein is —

Sequence gives the chain of amino acids in standard one-letter code (A=alanine, C=cysteine, …, Y=tyrosine), read N→C. It is the only feature that is directly encoded by the gene; all structural features are derived from the folded form of this sequence.

The annotation block draws on four external resources. InterPro: which protein families and domains the sequence belongs to. GO: standardized terms for what the protein does, what process it participates in, and where in the cell it acts. CATH: which structural fold it has in the CATH hierarchy. Organism: the species of origin.

— Where its atoms are —

Atomic coordinates in PDBx/mmCIF format — the same representation the Protein Data Bank distributes. Each line of the _atom_site loop places one backbone atom in Cartesian space (units: ångströms, origin: arbitrary).

Six rendered views show the 3D structure from the faces of a cube — i.e. along ±x, ±y, ±z. Rendering representation is drawn randomly per protein from cartoon (secondary-structure ribbons), sticks (backbone bonds), or molecular surface; coloring is either N→C rainbow (blue at the N-terminus through red at the C-terminus) or one color per chain.

— Local backbone conformation —

DSSP 8-state secondary structure assigns each residue one of H (α-helix), G (3₁₀-helix), I (π-helix), E (extended β-strand), B (isolated β-bridge), T (hydrogen-bonded turn), S (bend), or '-' (coil). The assignment is computed from backbone hydrogen-bond geometry via the Kabsch–Sander algorithm.

P-SEA three-state annotation labels each residue as helix, strand, or coil based purely on the geometry of the Cα trace. It serves as a fallback when the full backbone (and thus DSSP) is unavailable.

φ (phi) and ψ (psi) are the two rotatable backbone dihedrals per residue: φ is the C(i-1)–N–Cα–C torsion, ψ is the N–Cα–C–N(i+1) torsion, both in degrees on (−180°, 180°]. α-helical residues cluster near (−60°, −45°); β-strand residues near (−120°, +130°). A Ramachandran plot is simply a scatter of (φ, ψ) for every residue.

— Global shape and packing —

Radius of gyration (Rg) is the root-mean-square distance of Cα atoms from their centroid — a single number for overall size and compactness. A globular domain of N residues has Rg ≈ 2.2·N^0.38 Å; an extended or disordered chain has a much larger Rg. The Cα contact count is the number of residue pairs whose Cα atoms are within 8 Å and are more than four positions apart in sequence — a standard proxy for tertiary packing density. The bounding box is the smallest axis-aligned box enclosing all Cα atoms.

Accessible surface area quantifies burial. A residue with SASA near zero is packed into the hydrophobic core; one with SASA >100 Å² sits on the surface. Computed here via the Shrake–Rupley numerical algorithm with a 1.4 Å probe.

The contact map is a binary N×N matrix image: pixel (i, j) is dark where Cα_i and Cα_j are within 8 Å and |i−j|>4. Because the |i−j|>4 filter removes local helical contacts, off-diagonal stripes parallel to the main diagonal indicate parallel β-sheets; stripes perpendicular to it indicate antiparallel β-sheets. The Ramachandran plot scatters every residue's (φ, ψ) pair against the sterically allowed regions. The PAE heatmap renders the predicted-aligned-error matrix.

— Structural neighborhood —

A 3Di character summarizes, for each residue, the relative orientation of the Cα frame of its nearest spatial neighbor. Because it encodes fold topology rather than chemistry, 3Di alignments detect remote structural similarity that sequence alignment misses.

Structural nearest neighbors (via Foldseek easy-search vs the PDB). Reported per hit: target PDB id, E-value, and alignment TM-score. A TM-score above ~0.5 is the conventional threshold for 'same fold'.

— Confidence and disorder —

For AlphaFold models, the B-factor field carries pLDDT — the model's own estimate of local accuracy on a 0–100 scale. Regions with pLDDT<50 should be treated as essentially unmodeled; they often correspond to intrinsically disordered segments.

B-factor (Debye–Waller factor) reflects atomic displacement in the crystal lattice. It is an experimental observable (units Å²), not a prediction; low values mean the atom is pinned down, high values mean it moves or is heterogeneous across the crystal.

Predicted Aligned Error (PAE) is an AlphaFold confidence matrix: entry (i, j) is the expected error in the position of residue j, in ångströms, when the prediction is superimposed on the true structure at residue i. Low PAE within a block of residues means that block is internally rigid and well-predicted; high PAE between two blocks means their relative placement is uncertain even if each block individually is confident.